Protein AF-A0AA90Q2J7-F1 (afdb_monomer)

Sequence (340 aa):
AFMAGYNMRLLLVFQSKSQVKDKRLYDETGAQTLLTNMALQVIYAPRDDDDAKEYSEMIGYMTEKGRSTSRQLSGKSGRSESISDQKRAVLMPQEVKAIGMRKEIVSMENMAPALVDKIFWYEEEIFKARADLPTPPVPVQFELYNTIECVQQPPAIFFAGAVKPQVFSPGATFEVGFSPQRNALEVVMSLILEAQEKIYVAAYSFTSKEIAMALVDAKRRGVDVRVVVDHHQNSDEQGGYKAVDYLSSQDIPVFRSENYAAMHHKFMVADGTHVQLGSFNYTSSANLRNAETAIAFRNSPELAEVYITEWTRLATEPKVGVDAIMAVDRGLAVLKSLGL

Solvent-accessible surface area (backbone atoms only — not comparable to full-atom values): 19695 Å² total; per-residue (Å²): 117,68,54,72,76,69,72,58,83,87,87,86,87,78,94,50,73,67,66,43,33,32,77,91,67,40,19,63,67,47,30,50,56,52,60,72,70,47,62,64,45,82,43,64,49,42,90,50,72,64,60,17,44,52,51,20,60,72,66,28,70,41,82,39,78,42,74,48,75,53,75,62,92,66,98,56,97,54,77,52,78,45,79,42,84,38,86,37,54,74,43,44,38,72,51,43,45,60,55,44,89,61,32,33,38,41,38,38,76,99,50,79,58,41,84,44,76,57,87,51,57,89,79,36,69,80,43,49,74,54,70,77,53,78,76,75,89,69,83,71,85,81,72,79,63,90,72,80,72,88,70,79,82,72,85,85,82,82,54,96,84,64,78,77,87,79,81,76,50,90,83,43,48,75,49,77,14,30,22,51,92,42,51,21,58,55,48,56,47,51,52,47,72,68,42,68,55,28,35,45,36,37,30,25,39,46,45,20,61,69,62,43,51,46,50,53,51,29,37,74,74,64,20,52,47,39,38,31,30,16,34,69,64,68,35,81,89,66,57,84,77,49,27,60,64,56,40,44,76,68,73,33,54,71,34,68,37,72,79,52,101,64,49,74,49,27,35,38,34,26,62,59,23,23,35,37,37,51,69,39,40,50,31,61,54,30,40,70,69,33,82,26,36,24,36,27,38,35,54,25,44,72,60,16,49,55,51,51,52,50,51,50,46,59,57,64,59,74,84,66,55,74,68,60,60,54,50,53,53,50,50,54,52,50,37,53,75,69,74,102

Mean predicted aligned error: 17.88 Å

Foldseek 3Di:
DPCVVVVHDDDDDDQDLVVCCPPVHLNPVRSVVVVVPDQKDKAAQHPDLVVLVVVLPLLHWDWDWDWDWDADPDDDGDTDIDTDIDIDRPAHSVNSNVLDDQWIWMDGPPDRIDIDGDDDLVVDPVSVVVPPPPDPPDDDPPPPDPPPDDDDDDPDDDDPPDDDDDDFDPPKDKDKAKDAPGCQVVLVLVLLQPFQAEKEWEAAAAAAPVSLVSNLVSVVNVHQYEYEYADVNQDCVVPDGGSQVVNVVSVHHYAYFDQDPTSQWGKMAGPLQKIKGWNQGNHPCSHHPDTIMIMMIGRGNVVSVVVVVVSCCRRDPPRDPPVVVVVVVVVVVVVVVVVD

Nearest PDB structures (foldseek):
  1byr-assembly1_A  TM=9.492E-01  e=5.404E-17  Salmonella enterica subsp. enterica serovar Typhimurium
  4ggj-assembly1_A  TM=8.365E-01  e=1.064E-11  Mus musculus
  4gel-assembly1_B  TM=8.788E-01  e=2.208E-10  Drosophila melanogaster
  5qhm-assembly1_A  TM=7.623E-01  e=4.994E-11  Homo sapiens
  8v06-assembly2_C  TM=8.425E-01  e=1.770E-09  Mus musculus

Secondary structure (DSSP, 8-state):
-HHHHTT-------S-HHHHT-TTTTHHHHHHHHHHT-SEEEE---SSHHHHHHHHHHH-EEEEEEEEEEE--SSS--EEEEEEEEEEESS-HHHHHTS-SSEEEEEETTS--EEEE---TTT-HHHHHHHTPPPP-PPPGGG-------PPPPP----TTPPPPPPPPTT-EEEEEEETTBBHHHHHHHHHHH-SSEEEEEESSB--HHHHHHHHHHHHTT-EEEEEEETGGGSGGG-S--HHHHHHHTT--EEEE-SSS----EEEEETTTEEEEES--BSHHHHHTS-EEEEEEES-HHHHHHHHHHHHHHHH-----HHHHHHHHHHHHHHHHTT-

Structure (mmCIF, N/CA/C/O backbone):
data_AF-A0AA90Q2J7-F1
#
_entry.id   AF-A0AA90Q2J7-F1
#
loop_
_atom_site.group_PDB
_atom_site.id
_atom_site.type_symbol
_atom_site.label_atom_id
_atom_site.label_alt_id
_atom_site.label_comp_id
_atom_site.label_asym_id
_atom_site.label_entity_id
_atom_site.label_seq_id
_atom_site.pdbx_PDB_ins_code
_atom_site.Cartn_x
_atom_site.Cartn_y
_atom_site.Cartn_z
_atom_site.occupancy
_atom_site.B_iso_or_equiv
_atom_site.auth_seq_id
_atom_site.auth_comp_id
_atom_site.auth_asym_id
_atom_site.auth_atom_id
_atom_site.pdbx_PDB_model_num
ATOM 1 N N . ALA A 1 1 ? 13.716 10.808 -11.891 1.00 47.97 1 ALA A N 1
ATOM 2 C CA . ALA A 1 1 ? 14.277 11.198 -10.577 1.00 47.97 1 ALA A CA 1
ATOM 3 C C . ALA A 1 1 ? 14.716 9.991 -9.737 1.00 47.97 1 ALA A C 1
ATOM 5 O O . ALA A 1 1 ? 15.867 9.965 -9.331 1.00 47.97 1 ALA A O 1
ATOM 6 N N . PHE A 1 2 ? 13.866 8.972 -9.525 1.00 50.16 2 PHE A N 1
ATOM 7 C CA . PHE A 1 2 ? 14.185 7.817 -8.662 1.00 50.16 2 PHE A CA 1
ATOM 8 C C . PHE A 1 2 ? 15.445 7.028 -9.081 1.00 50.16 2 PHE A C 1
ATOM 10 O O . PHE A 1 2 ? 16.366 6.887 -8.289 1.00 50.16 2 PHE A O 1
ATOM 17 N N . MET A 1 3 ? 15.543 6.565 -10.331 1.00 60.38 3 MET A N 1
ATOM 18 C CA . MET A 1 3 ? 16.607 5.627 -10.750 1.00 60.38 3 MET A CA 1
ATOM 19 C C . MET A 1 3 ? 18.034 6.180 -10.594 1.00 60.38 3 MET A C 1
ATOM 21 O O . MET A 1 3 ? 18.918 5.474 -10.110 1.00 60.38 3 MET A O 1
ATOM 25 N N . ALA A 1 4 ? 18.247 7.452 -10.947 1.00 57.28 4 ALA A N 1
ATOM 26 C CA . ALA A 1 4 ? 19.541 8.117 -10.798 1.00 57.28 4 ALA A CA 1
ATOM 27 C C . ALA A 1 4 ? 19.927 8.317 -9.320 1.00 57.28 4 ALA A C 1
ATOM 29 O O . ALA A 1 4 ? 21.095 8.179 -8.972 1.00 57.28 4 ALA A O 1
ATOM 30 N N . GLY A 1 5 ? 18.948 8.569 -8.439 1.00 61.25 5 GLY A N 1
ATOM 31 C CA . GLY A 1 5 ? 19.175 8.728 -6.998 1.00 61.25 5 GLY A CA 1
ATOM 32 C C . GLY A 1 5 ? 19.620 7.442 -6.291 1.00 61.25 5 GLY A C 1
ATOM 33 O O . GLY A 1 5 ? 20.371 7.513 -5.325 1.00 61.25 5 GLY A O 1
ATOM 34 N N . TYR A 1 6 ? 19.219 6.272 -6.802 1.00 73.00 6 TYR A N 1
ATOM 35 C CA . TYR A 1 6 ? 19.611 4.957 -6.269 1.00 73.00 6 TYR A CA 1
ATOM 36 C C . TYR A 1 6 ? 20.802 4.320 -7.003 1.00 73.00 6 TYR A C 1
ATOM 38 O O . TYR A 1 6 ? 21.100 3.149 -6.775 1.00 73.00 6 TYR A O 1
ATOM 46 N N . ASN A 1 7 ? 21.478 5.060 -7.892 1.00 74.38 7 ASN A N 1
ATOM 47 C CA . ASN A 1 7 ? 22.586 4.552 -8.713 1.00 74.38 7 ASN A CA 1
ATOM 48 C C . ASN A 1 7 ? 22.222 3.268 -9.496 1.00 74.38 7 ASN A C 1
ATOM 50 O O . ASN A 1 7 ? 23.057 2.387 -9.716 1.00 74.38 7 ASN A O 1
ATOM 54 N N . MET A 1 8 ? 20.957 3.142 -9.908 1.00 77.69 8 MET A N 1
ATOM 55 C CA . MET A 1 8 ? 20.510 2.010 -10.714 1.00 77.69 8 MET A CA 1
ATOM 56 C C . MET A 1 8 ? 20.984 2.182 -12.157 1.00 77.69 8 MET A C 1
ATOM 58 O O . MET A 1 8 ? 20.753 3.222 -12.773 1.00 77.69 8 MET A O 1
ATOM 62 N N . ARG A 1 9 ? 21.609 1.141 -12.717 1.00 78.19 9 ARG A N 1
ATOM 63 C CA . ARG A 1 9 ? 22.014 1.086 -14.128 1.00 78.19 9 ARG A CA 1
ATOM 64 C C . ARG A 1 9 ? 21.097 0.130 -14.872 1.00 78.19 9 ARG A C 1
ATOM 66 O O . ARG A 1 9 ? 21.094 -1.065 -14.590 1.00 78.19 9 ARG A O 1
ATOM 73 N N . LEU A 1 10 ? 20.307 0.664 -15.795 1.00 81.81 10 LEU A N 1
ATOM 74 C CA . LEU A 1 10 ? 19.379 -0.129 -16.590 1.00 81.81 10 LEU A CA 1
ATOM 75 C C . LEU A 1 10 ? 20.047 -0.585 -17.884 1.00 81.81 10 LEU A C 1
ATOM 77 O O . LEU A 1 10 ? 20.610 0.225 -18.616 1.00 81.81 10 LEU A O 1
ATOM 81 N N . LEU A 1 11 ? 19.928 -1.878 -18.172 1.00 86.81 11 LEU A N 1
ATOM 82 C CA . LEU A 1 11 ? 20.225 -2.457 -19.474 1.00 86.81 11 LEU A CA 1
ATOM 83 C C . LEU A 1 11 ? 18.900 -2.934 -20.070 1.00 86.81 11 LEU A C 1
ATOM 85 O O . LEU A 1 11 ? 18.317 -3.901 -19.585 1.00 86.81 11 LEU A O 1
ATOM 89 N N . LEU A 1 12 ? 18.404 -2.227 -21.084 1.00 86.31 12 LEU A N 1
ATOM 90 C CA . LEU A 1 12 ? 17.162 -2.582 -21.771 1.00 86.31 12 LEU A CA 1
ATOM 91 C C . LEU A 1 12 ? 17.491 -3.286 -23.084 1.00 86.31 12 LEU A C 1
ATOM 93 O O . LEU A 1 12 ? 18.345 -2.827 -23.838 1.00 86.31 12 LEU A O 1
ATOM 97 N N . VAL A 1 13 ? 16.790 -4.386 -23.357 1.00 87.69 13 VAL A N 1
ATOM 98 C CA . VAL A 1 13 ? 16.949 -5.177 -24.580 1.00 87.69 13 VAL A CA 1
ATOM 99 C C . VAL A 1 13 ? 15.593 -5.276 -25.263 1.00 87.69 13 VAL A C 1
ATOM 101 O O . VAL A 1 13 ? 14.632 -5.773 -24.679 1.00 87.69 13 VAL A O 1
ATOM 104 N N . PHE A 1 14 ? 15.514 -4.803 -26.501 1.00 86.00 14 PHE A N 1
ATOM 105 C CA . PHE A 1 14 ? 14.318 -4.862 -27.340 1.00 86.00 14 PHE A CA 1
ATOM 106 C C . PHE A 1 14 ? 14.709 -5.244 -28.770 1.00 86.00 14 PHE A C 1
ATOM 108 O O . PHE A 1 14 ? 15.861 -5.078 -29.168 1.00 86.00 14 PHE A O 1
ATOM 115 N N . GLN A 1 15 ? 13.768 -5.800 -29.539 1.00 81.00 15 GLN A N 1
ATOM 116 C CA . GLN A 1 15 ? 14.073 -6.319 -30.879 1.00 81.00 15 GLN A CA 1
ATOM 117 C C . GLN A 1 15 ? 14.085 -5.225 -31.950 1.00 81.00 15 GLN A C 1
ATOM 119 O O . GLN A 1 15 ? 14.833 -5.335 -32.916 1.00 81.00 15 GLN A O 1
ATOM 124 N N . SER A 1 16 ? 13.256 -4.192 -31.792 1.00 80.00 16 SER A N 1
ATOM 125 C CA . SER A 1 16 ? 13.220 -3.024 -32.676 1.00 80.00 16 SER A CA 1
ATOM 126 C C . SER A 1 16 ? 12.725 -1.790 -31.928 1.00 80.00 16 SER A C 1
ATOM 128 O O . SER A 1 16 ? 11.983 -1.900 -30.946 1.00 80.00 16 SER A O 1
ATOM 130 N N . LYS A 1 17 ? 13.097 -0.596 -32.403 1.00 78.56 17 LYS A N 1
ATOM 131 C CA . LYS A 1 17 ? 12.612 0.667 -31.819 1.00 78.56 17 LYS A CA 1
ATOM 132 C C . LYS A 1 17 ? 11.092 0.804 -31.935 1.00 78.56 17 LYS A C 1
ATOM 134 O O . LYS A 1 17 ? 10.460 1.385 -31.055 1.00 78.56 17 LYS A O 1
ATOM 139 N N . SER A 1 18 ? 10.495 0.223 -32.974 1.00 80.12 18 SER A N 1
ATOM 140 C CA . SER A 1 18 ? 9.045 0.222 -33.195 1.00 80.12 18 SER A CA 1
ATOM 141 C C . SER A 1 18 ? 8.267 -0.479 -32.080 1.00 80.12 18 SER A C 1
ATOM 143 O O . SER A 1 18 ? 7.155 -0.059 -31.780 1.00 80.12 18 SER A O 1
ATOM 145 N N . GLN A 1 19 ? 8.846 -1.492 -31.420 1.00 81.56 19 GLN A N 1
ATOM 146 C CA . GLN A 1 19 ? 8.218 -2.107 -30.244 1.00 81.56 19 GLN A CA 1
ATOM 147 C C . GLN A 1 19 ? 8.098 -1.105 -29.096 1.00 81.56 19 GLN A C 1
ATOM 149 O O . GLN A 1 19 ? 7.058 -1.022 -28.460 1.00 81.56 19 GLN A O 1
ATOM 154 N N . VAL A 1 20 ? 9.138 -0.306 -28.855 1.00 83.38 20 VAL A N 1
ATOM 155 C CA . VAL A 1 20 ? 9.140 0.680 -27.765 1.00 83.38 20 VAL A CA 1
ATOM 156 C C . VAL A 1 20 ? 8.144 1.812 -28.046 1.00 83.38 20 VAL A C 1
ATOM 158 O O . VAL A 1 20 ? 7.472 2.268 -27.125 1.00 83.38 20 VAL A O 1
ATOM 161 N N . LYS A 1 21 ? 8.003 2.211 -29.318 1.00 83.25 21 LYS A N 1
ATOM 162 C CA . LYS A 1 21 ? 7.082 3.265 -29.786 1.00 83.25 21 LYS A CA 1
ATOM 163 C C . LYS A 1 21 ? 5.601 2.858 -29.799 1.00 83.25 21 LYS A C 1
ATOM 165 O O . LYS A 1 21 ? 4.750 3.696 -30.095 1.00 83.25 21 LYS A O 1
ATOM 170 N N . ASP A 1 22 ? 5.264 1.599 -29.507 1.00 84.44 22 ASP A N 1
ATOM 171 C CA . ASP A 1 22 ? 3.868 1.162 -29.433 1.00 84.44 22 ASP A CA 1
ATOM 172 C C . ASP A 1 22 ? 3.107 1.994 -28.382 1.00 84.44 22 ASP A C 1
ATOM 174 O O . ASP A 1 22 ? 3.573 2.183 -27.255 1.00 84.44 22 ASP A O 1
ATOM 178 N N . LYS A 1 23 ? 1.910 2.478 -28.738 1.00 77.50 23 LYS A N 1
ATOM 179 C CA . LYS A 1 23 ? 1.036 3.268 -27.852 1.00 77.50 23 LYS A CA 1
ATOM 180 C C . LYS A 1 23 ? 0.642 2.532 -26.569 1.00 77.50 23 LYS A C 1
ATOM 182 O O . LYS A 1 23 ? 0.237 3.171 -25.607 1.00 77.50 23 LYS A O 1
ATOM 187 N N . ARG A 1 24 ? 0.710 1.198 -26.556 1.00 80.44 24 ARG A N 1
ATOM 188 C CA . ARG A 1 24 ? 0.468 0.366 -25.366 1.00 80.44 24 ARG A CA 1
ATOM 189 C C . ARG A 1 24 ? 1.661 0.327 -24.412 1.00 80.44 24 ARG A C 1
ATOM 191 O O . ARG A 1 24 ? 1.493 -0.117 -23.280 1.00 80.44 24 ARG A O 1
ATOM 198 N N . LEU A 1 25 ? 2.843 0.715 -24.886 1.00 82.06 25 LEU A N 1
ATOM 199 C CA . LEU A 1 25 ? 4.082 0.741 -24.120 1.00 82.06 25 LEU A CA 1
ATOM 200 C C . LEU A 1 25 ? 4.439 2.184 -23.768 1.00 82.06 25 LEU A C 1
ATOM 202 O O . LEU A 1 25 ? 3.860 2.732 -22.835 1.00 82.06 25 LEU A O 1
ATOM 206 N N . TYR A 1 26 ? 5.384 2.786 -24.491 1.00 82.44 26 TYR A N 1
ATOM 207 C CA . TYR A 1 26 ? 5.890 4.119 -24.173 1.00 82.44 26 TYR A CA 1
ATOM 208 C C . TYR A 1 26 ? 5.358 5.210 -25.088 1.00 82.44 26 TYR A C 1
ATOM 210 O O . TYR A 1 26 ? 5.707 6.355 -24.846 1.00 82.44 26 TYR A O 1
ATOM 218 N N . ASP A 1 27 ? 4.563 4.871 -26.110 1.00 86.75 27 ASP A N 1
ATOM 219 C CA . ASP A 1 27 ? 4.196 5.777 -27.202 1.00 86.75 27 ASP A CA 1
ATOM 220 C C . ASP A 1 27 ? 5.416 6.418 -27.904 1.00 86.75 27 ASP A C 1
ATOM 222 O O . ASP A 1 27 ? 6.573 6.133 -27.590 1.00 86.75 27 ASP A O 1
ATOM 226 N N . GLU A 1 28 ? 5.195 7.237 -28.933 1.00 84.12 28 GLU A N 1
ATOM 227 C CA . GLU A 1 28 ? 6.305 7.854 -29.672 1.00 84.12 28 GLU A CA 1
ATOM 228 C C . GLU A 1 28 ? 7.114 8.836 -28.813 1.00 84.12 28 GLU A C 1
ATOM 230 O O . GLU A 1 28 ? 8.342 8.883 -28.912 1.00 84.12 28 GLU A O 1
ATOM 235 N N . THR A 1 29 ? 6.442 9.605 -27.953 1.00 84.38 29 THR A N 1
ATOM 236 C CA . THR A 1 29 ? 7.065 10.669 -27.156 1.00 84.38 29 THR A CA 1
ATOM 237 C C . THR A 1 29 ? 7.832 10.076 -25.978 1.00 84.38 29 THR A C 1
ATOM 239 O O . THR A 1 29 ? 8.977 10.465 -25.714 1.00 84.38 29 THR A O 1
ATOM 242 N N . GLY A 1 30 ? 7.244 9.099 -25.284 1.00 84.12 30 GLY A N 1
ATOM 243 C CA . GLY A 1 30 ? 7.912 8.402 -24.191 1.00 84.12 30 GLY A CA 1
ATOM 244 C C . GLY A 1 30 ? 9.068 7.536 -24.685 1.00 84.12 30 GLY A C 1
ATOM 245 O O . GLY A 1 30 ? 10.133 7.554 -24.065 1.00 84.12 30 GLY A O 1
ATOM 246 N N . ALA A 1 31 ? 8.928 6.860 -25.831 1.00 84.62 31 ALA A N 1
ATOM 247 C CA . ALA A 1 31 ? 10.026 6.097 -26.425 1.00 84.62 31 ALA A CA 1
ATOM 248 C C . ALA A 1 31 ? 11.204 7.000 -26.813 1.00 84.62 31 ALA A C 1
ATOM 250 O O . ALA A 1 31 ? 12.352 6.663 -26.523 1.00 84.62 31 ALA A O 1
ATOM 251 N N . GLN A 1 32 ? 10.938 8.164 -27.414 1.00 83.12 32 GLN A N 1
ATOM 252 C CA . GLN A 1 32 ? 11.987 9.128 -27.747 1.00 83.12 32 GLN A CA 1
ATOM 253 C C . GLN A 1 32 ? 12.707 9.621 -26.486 1.00 83.12 32 GLN A C 1
ATOM 255 O O . GLN A 1 32 ? 13.934 9.615 -26.429 1.00 83.12 32 GLN A O 1
ATOM 260 N N . THR A 1 33 ? 11.947 9.975 -25.446 1.00 82.50 33 THR A N 1
ATOM 261 C CA . THR A 1 33 ? 12.499 10.420 -24.159 1.00 82.50 33 THR A CA 1
ATOM 262 C C . THR A 1 33 ? 13.361 9.332 -23.522 1.00 82.50 33 THR A C 1
ATOM 264 O O . THR A 1 33 ? 14.442 9.616 -23.010 1.00 82.50 33 THR A O 1
ATOM 267 N N . LEU A 1 34 ? 12.916 8.076 -23.571 1.00 83.69 34 LEU A N 1
ATOM 268 C CA . LEU A 1 34 ? 13.657 6.943 -23.033 1.00 83.69 34 LEU A CA 1
ATOM 269 C C . LEU A 1 34 ? 14.986 6.748 -23.770 1.00 83.69 34 LEU A C 1
ATOM 271 O O . LEU A 1 34 ? 16.029 6.692 -23.126 1.00 83.69 34 LEU A O 1
ATOM 275 N N . LEU A 1 35 ? 14.953 6.689 -25.105 1.00 81.62 35 LEU A N 1
ATOM 276 C CA . LEU A 1 35 ? 16.126 6.415 -25.938 1.00 81.62 35 LEU A CA 1
ATOM 277 C C . LEU A 1 35 ? 17.168 7.540 -25.884 1.00 81.62 35 LEU A C 1
ATOM 279 O O . LEU A 1 35 ? 18.363 7.253 -25.877 1.00 81.62 35 LEU A O 1
ATOM 283 N N . THR A 1 36 ? 16.737 8.804 -25.814 1.00 79.88 36 THR A N 1
ATOM 284 C CA . THR A 1 36 ? 17.644 9.961 -25.707 1.00 79.88 36 THR A CA 1
ATOM 285 C C . THR A 1 36 ? 18.350 10.037 -24.350 1.00 79.88 36 THR A C 1
ATOM 287 O O . THR A 1 36 ? 19.440 10.586 -24.277 1.00 79.88 36 THR A O 1
ATOM 290 N N . ASN A 1 37 ? 17.777 9.460 -23.288 1.00 79.31 37 ASN A N 1
ATOM 291 C CA . ASN A 1 37 ? 18.408 9.414 -21.963 1.00 79.31 37 ASN A CA 1
ATOM 292 C C . ASN A 1 37 ? 19.350 8.207 -21.770 1.00 79.31 37 ASN A C 1
ATOM 294 O O . ASN A 1 37 ? 19.907 8.032 -20.684 1.00 79.31 37 ASN A O 1
ATOM 298 N N . MET A 1 38 ? 19.508 7.336 -22.774 1.00 83.00 38 MET A N 1
ATOM 299 C CA . MET A 1 38 ? 20.428 6.201 -22.683 1.00 83.00 38 MET A CA 1
ATOM 300 C C . MET A 1 38 ? 21.844 6.637 -23.056 1.00 83.00 38 MET A C 1
ATOM 302 O O . MET A 1 38 ? 22.131 6.893 -24.222 1.00 83.00 38 MET A O 1
ATOM 306 N N . ALA A 1 39 ? 22.745 6.623 -22.072 1.00 84.56 39 ALA A N 1
ATOM 307 C CA . ALA A 1 39 ? 24.144 7.007 -22.265 1.00 84.56 39 ALA A CA 1
ATOM 308 C C . ALA A 1 39 ? 24.928 6.082 -23.222 1.00 84.56 39 ALA A C 1
ATOM 310 O O . ALA A 1 39 ? 25.971 6.476 -23.743 1.00 84.56 39 ALA A O 1
ATOM 311 N N . LEU A 1 40 ? 24.451 4.847 -23.426 1.00 88.44 40 LEU A N 1
ATOM 312 C CA . LEU A 1 40 ? 25.065 3.826 -24.273 1.00 88.44 40 LEU A CA 1
ATOM 313 C C . LEU A 1 40 ? 23.987 3.093 -25.079 1.00 88.44 40 LEU A C 1
ATOM 315 O O . LEU A 1 40 ? 23.005 2.611 -24.514 1.00 88.44 40 LEU A O 1
ATOM 319 N N . GLN A 1 41 ? 24.216 2.946 -26.381 1.00 90.06 41 GLN A N 1
ATOM 320 C CA . GLN A 1 41 ? 23.401 2.146 -27.289 1.00 90.06 41 GLN A CA 1
ATOM 321 C C . GLN A 1 41 ? 24.274 1.092 -27.973 1.00 90.06 41 GLN A C 1
ATOM 323 O O . GLN A 1 41 ? 25.290 1.417 -28.589 1.00 90.06 41 GLN A O 1
ATOM 328 N N . VAL A 1 42 ? 23.856 -0.171 -27.871 1.00 91.88 42 VAL A N 1
ATOM 329 C CA . VAL A 1 42 ? 24.479 -1.309 -28.558 1.00 91.88 42 VAL A CA 1
ATOM 330 C C . VAL A 1 42 ? 23.529 -1.771 -29.655 1.00 91.88 42 VAL A C 1
ATOM 332 O O . VAL A 1 42 ? 22.398 -2.169 -29.383 1.00 91.88 42 VAL A O 1
ATOM 335 N N . ILE A 1 43 ? 23.980 -1.682 -30.900 1.00 91.25 43 ILE A N 1
ATOM 336 C CA . ILE A 1 43 ? 23.162 -1.876 -32.094 1.00 91.25 43 ILE A CA 1
ATOM 337 C C . ILE A 1 43 ? 23.663 -3.097 -32.862 1.00 91.25 43 ILE A C 1
ATOM 339 O O . ILE A 1 43 ? 24.840 -3.210 -33.213 1.00 91.25 43 ILE A O 1
ATOM 343 N N . TYR A 1 44 ? 22.745 -4.019 -33.142 1.00 92.25 44 TYR A N 1
ATOM 344 C CA . TYR A 1 44 ? 22.989 -5.197 -33.973 1.00 92.25 44 TYR A CA 1
ATOM 345 C C . TYR A 1 44 ? 22.471 -4.980 -35.389 1.00 92.25 44 TYR A C 1
ATOM 347 O O . TYR A 1 44 ? 21.736 -4.031 -35.646 1.00 92.25 44 TYR A O 1
ATOM 355 N N . ALA A 1 45 ? 22.849 -5.880 -36.301 1.00 91.56 45 ALA A N 1
ATOM 356 C CA . ALA A 1 45 ? 22.391 -5.854 -37.684 1.00 91.56 45 ALA A CA 1
ATOM 357 C C . ALA A 1 45 ? 20.848 -5.760 -37.742 1.00 91.56 45 ALA A C 1
ATOM 359 O O . ALA A 1 45 ? 20.171 -6.711 -37.326 1.00 91.56 45 ALA A O 1
ATOM 360 N N . PRO A 1 46 ? 20.280 -4.640 -38.228 1.00 89.19 46 PRO A N 1
ATOM 361 C CA . PRO A 1 46 ? 18.839 -4.474 -38.296 1.00 89.19 46 PRO A CA 1
ATOM 362 C C . PRO A 1 46 ? 18.255 -5.345 -39.405 1.00 89.19 46 PRO A C 1
ATOM 364 O O . PRO A 1 46 ? 18.869 -5.576 -40.450 1.00 89.19 46 PRO A O 1
ATOM 367 N N . ARG A 1 47 ? 17.026 -5.815 -39.186 1.00 85.12 47 ARG A N 1
ATOM 368 C CA . ARG A 1 47 ? 16.238 -6.473 -40.239 1.00 85.12 47 ARG A CA 1
ATOM 369 C C . ARG A 1 47 ? 15.444 -5.463 -41.062 1.00 85.12 47 ARG A C 1
ATOM 371 O O . ARG A 1 47 ? 15.282 -5.665 -42.266 1.00 85.12 47 ARG A O 1
ATOM 378 N N . ASP A 1 48 ? 14.995 -4.397 -40.411 1.00 86.38 48 ASP A N 1
ATOM 379 C CA . ASP A 1 48 ? 14.185 -3.335 -40.992 1.00 86.38 48 ASP A CA 1
ATOM 380 C C . ASP A 1 48 ? 15.037 -2.303 -41.753 1.00 86.38 48 ASP A C 1
ATOM 382 O O . ASP A 1 48 ? 16.195 -2.055 -41.404 1.00 86.38 48 ASP A O 1
ATOM 386 N N . ASP A 1 49 ? 14.485 -1.744 -42.831 1.00 87.69 49 ASP A N 1
ATOM 387 C CA . ASP A 1 49 ? 15.189 -0.775 -43.679 1.00 87.69 49 ASP A CA 1
ATOM 388 C C . ASP A 1 49 ? 15.245 0.623 -43.063 1.00 87.69 49 ASP A C 1
ATOM 390 O O . ASP A 1 49 ? 16.204 1.356 -43.318 1.00 87.69 49 ASP A O 1
ATOM 394 N N . ASP A 1 50 ? 14.254 1.006 -42.260 1.00 88.06 50 ASP A N 1
ATOM 395 C CA . ASP A 1 50 ? 14.218 2.328 -41.646 1.00 88.06 50 ASP A CA 1
ATOM 396 C C . ASP A 1 50 ? 15.182 2.396 -40.459 1.00 88.06 50 ASP A C 1
ATOM 398 O O . ASP A 1 50 ? 15.960 3.348 -40.375 1.00 88.06 50 ASP A O 1
ATOM 402 N N . ASP A 1 51 ? 15.262 1.334 -39.647 1.00 88.38 51 ASP A N 1
ATOM 403 C CA . ASP A 1 51 ? 16.303 1.194 -38.614 1.00 88.38 51 ASP A CA 1
ATOM 404 C C . ASP A 1 51 ? 17.715 1.277 -39.239 1.00 88.38 51 ASP A C 1
ATOM 406 O O . ASP A 1 51 ? 18.607 1.950 -38.720 1.00 88.38 51 ASP A O 1
ATOM 410 N N . ALA A 1 52 ? 17.931 0.641 -40.399 1.00 90.62 52 ALA A N 1
ATOM 411 C CA . ALA A 1 52 ? 19.221 0.664 -41.092 1.00 90.62 52 ALA A CA 1
ATOM 412 C C . ALA A 1 52 ? 19.621 2.063 -41.592 1.00 90.62 52 ALA A C 1
ATOM 414 O O . ALA A 1 52 ? 20.801 2.424 -41.525 1.00 90.62 52 ALA A O 1
ATOM 415 N N . LYS A 1 53 ? 18.660 2.849 -42.095 1.00 92.06 53 LYS A N 1
ATOM 416 C CA . LYS A 1 53 ? 18.894 4.245 -42.499 1.00 92.06 53 LYS A CA 1
ATOM 417 C C . LYS A 1 53 ? 19.214 5.112 -41.290 1.00 92.06 53 LYS A C 1
ATOM 419 O O . LYS A 1 53 ? 20.208 5.828 -41.320 1.00 92.06 53 LYS A O 1
ATOM 424 N N . GLU A 1 54 ? 18.429 4.992 -40.223 1.00 88.88 54 GLU A N 1
ATOM 425 C CA . GLU A 1 54 ? 18.624 5.772 -39.000 1.00 88.88 54 GLU A CA 1
ATOM 426 C C . GLU A 1 54 ? 20.004 5.499 -38.381 1.00 88.88 54 GLU A C 1
ATOM 428 O O . GLU A 1 54 ? 20.727 6.427 -38.023 1.00 88.88 54 GLU A O 1
ATOM 433 N N . TYR A 1 55 ? 20.427 4.232 -38.312 1.00 90.44 55 TYR A N 1
ATOM 434 C CA . TYR A 1 55 ? 21.760 3.883 -37.814 1.00 90.44 55 TYR A CA 1
ATOM 435 C C . TYR A 1 55 ? 22.882 4.368 -38.739 1.00 90.44 55 TYR A C 1
ATOM 437 O O . TYR A 1 55 ? 23.908 4.833 -38.250 1.00 90.44 55 TYR A O 1
ATOM 445 N N . SER A 1 56 ? 22.697 4.306 -40.061 1.00 92.94 56 SER A N 1
ATOM 446 C CA . SER A 1 56 ? 23.650 4.858 -41.037 1.00 92.94 56 SER A CA 1
ATOM 447 C C . SER A 1 56 ? 23.831 6.371 -40.857 1.00 92.94 56 SER A C 1
ATOM 449 O O . SER A 1 56 ? 24.958 6.865 -40.812 1.00 92.94 56 SER A O 1
ATOM 451 N N . GLU A 1 57 ? 22.730 7.102 -40.667 1.00 91.00 57 GLU A N 1
ATOM 452 C CA . GLU A 1 57 ? 22.735 8.540 -40.391 1.00 91.00 57 GLU A CA 1
ATOM 453 C C . GLU A 1 57 ? 23.387 8.876 -39.048 1.00 91.00 57 GLU A C 1
ATOM 455 O O . GLU A 1 57 ? 24.157 9.834 -38.972 1.00 91.00 57 GLU A O 1
ATOM 460 N N . MET A 1 58 ? 23.129 8.067 -38.016 1.00 87.75 58 MET A N 1
ATOM 461 C CA . MET A 1 58 ? 23.718 8.212 -36.682 1.00 87.75 58 MET A CA 1
ATOM 462 C C . MET A 1 58 ? 25.244 8.032 -36.695 1.00 87.75 58 MET A C 1
ATOM 464 O O . MET A 1 58 ? 25.946 8.765 -36.003 1.00 87.75 58 MET A O 1
ATOM 468 N N . ILE A 1 59 ? 25.773 7.081 -37.474 1.00 91.00 59 ILE A N 1
ATOM 469 C CA . ILE A 1 59 ? 27.228 6.895 -37.645 1.00 91.00 59 ILE A CA 1
ATOM 470 C C . ILE A 1 59 ? 27.836 8.102 -38.373 1.00 91.00 59 ILE A C 1
ATOM 472 O O . ILE A 1 59 ? 28.948 8.532 -38.064 1.00 91.00 59 ILE A O 1
ATOM 476 N N . GLY A 1 60 ? 27.091 8.662 -39.325 1.00 89.75 60 GLY A N 1
ATOM 477 C CA . GLY A 1 60 ? 27.444 9.884 -40.024 1.00 89.75 60 GLY A CA 1
ATOM 478 C C . GLY A 1 60 ? 28.104 9.651 -41.379 1.00 89.75 60 GLY A C 1
ATOM 479 O O . GLY A 1 60 ? 28.034 8.583 -41.992 1.00 89.75 60 GLY A O 1
ATOM 480 N N . TYR A 1 61 ? 28.722 10.714 -41.886 1.00 91.00 61 TYR A N 1
ATOM 481 C CA . TYR A 1 61 ? 29.169 10.802 -43.269 1.00 91.00 61 TYR A CA 1
ATOM 482 C C . TYR A 1 61 ? 30.645 11.167 -43.360 1.00 91.00 61 TYR A C 1
ATOM 484 O O . TYR A 1 61 ? 31.156 11.960 -42.574 1.00 91.00 61 TYR A O 1
ATOM 492 N N . MET A 1 62 ? 31.297 10.628 -44.380 1.00 87.56 62 MET A N 1
ATOM 493 C CA . MET A 1 62 ? 32.654 10.950 -44.790 1.00 87.56 62 MET A CA 1
ATOM 494 C C . MET A 1 62 ? 32.668 11.520 -46.210 1.00 87.56 62 MET A C 1
ATOM 496 O O . MET A 1 62 ? 31.709 11.386 -46.976 1.00 87.56 62 MET A O 1
ATOM 500 N N . THR A 1 63 ? 33.773 12.165 -46.562 1.00 87.12 63 THR A N 1
ATOM 501 C CA . THR A 1 63 ? 34.003 12.671 -47.915 1.00 87.12 63 THR A CA 1
ATOM 502 C C . THR A 1 63 ? 34.676 11.594 -48.759 1.00 87.12 63 THR A C 1
ATOM 504 O O . THR A 1 63 ? 35.754 11.116 -48.415 1.00 87.12 63 THR A O 1
ATOM 507 N N . GLU A 1 64 ? 34.066 11.238 -49.885 1.00 84.44 64 GLU A N 1
ATOM 508 C CA . GLU A 1 64 ? 34.621 10.330 -50.887 1.00 84.44 64 GLU A CA 1
ATOM 509 C C . GLU A 1 64 ? 34.928 11.097 -52.180 1.00 84.44 64 GLU A C 1
ATOM 511 O O . GLU A 1 64 ? 34.141 11.924 -52.636 1.00 84.44 64 GLU A O 1
ATOM 516 N N . LYS A 1 65 ? 36.079 10.823 -52.802 1.00 79.12 65 LYS A N 1
ATOM 517 C CA . LYS A 1 65 ? 36.449 11.438 -54.083 1.00 79.12 65 LYS A CA 1
ATOM 518 C C . LYS A 1 65 ? 35.777 10.700 -55.238 1.00 79.12 65 LYS A C 1
ATOM 520 O O . LYS A 1 65 ? 36.265 9.665 -55.688 1.00 79.12 65 LYS A O 1
ATOM 525 N N . GLY A 1 66 ? 34.684 11.254 -55.750 1.00 74.00 66 GLY A N 1
ATOM 526 C CA . GLY A 1 66 ? 34.008 10.761 -56.945 1.00 74.00 66 GLY A CA 1
ATOM 527 C C . GLY A 1 66 ? 34.812 11.087 -58.203 1.00 74.00 66 GLY A C 1
ATOM 528 O O . GLY A 1 66 ? 35.135 12.248 -58.451 1.00 74.00 66 GLY A O 1
ATOM 529 N N . ARG A 1 67 ? 35.135 10.072 -59.014 1.00 71.31 67 ARG A N 1
ATOM 530 C CA . ARG A 1 67 ? 35.772 10.252 -60.327 1.00 71.31 67 ARG A CA 1
ATOM 531 C C . ARG A 1 67 ? 34.730 10.082 -61.428 1.00 71.31 67 ARG A C 1
ATOM 533 O O . ARG A 1 67 ? 34.198 8.992 -61.612 1.00 71.31 67 ARG A O 1
ATOM 540 N N . SER A 1 68 ? 34.477 11.140 -62.189 1.00 64.56 68 SER A N 1
ATOM 541 C CA . SER A 1 68 ? 33.616 11.091 -63.372 1.00 64.56 68 SER A CA 1
ATOM 542 C C . SER A 1 68 ? 34.469 11.109 -64.635 1.00 64.56 68 SER A C 1
ATOM 544 O O . SER A 1 68 ? 35.313 11.991 -64.810 1.00 64.56 68 SER A O 1
ATOM 546 N N . THR A 1 69 ? 34.266 10.130 -65.521 1.00 65.88 69 THR A N 1
ATOM 547 C CA . THR A 1 69 ? 34.890 10.114 -66.850 1.00 65.88 69 THR A CA 1
ATOM 548 C C . THR A 1 69 ? 33.822 10.342 -67.907 1.00 65.88 69 THR A C 1
ATOM 550 O O . THR A 1 69 ? 32.963 9.482 -68.099 1.00 65.88 69 THR A O 1
ATOM 553 N N . SER A 1 70 ? 33.887 11.471 -68.612 1.00 59.22 70 SER A N 1
ATOM 554 C CA . SER A 1 70 ? 33.004 11.742 -69.751 1.00 59.22 70 SER A CA 1
ATOM 555 C C . SER A 1 70 ? 33.696 11.354 -71.062 1.00 59.22 70 SER A C 1
ATOM 557 O O . SER A 1 70 ? 34.917 11.494 -71.198 1.00 59.22 70 SER A O 1
ATOM 559 N N . ARG A 1 71 ? 32.930 10.821 -72.021 1.00 57.31 71 ARG A N 1
ATOM 560 C CA . ARG A 1 71 ? 33.416 10.453 -73.359 1.00 57.31 71 ARG A CA 1
ATOM 561 C C . ARG A 1 71 ? 32.663 11.301 -74.383 1.00 57.31 71 ARG A C 1
ATOM 563 O O . ARG A 1 71 ? 31.450 11.165 -74.513 1.00 57.31 71 ARG A O 1
ATOM 570 N N . GLN A 1 72 ? 33.367 12.194 -75.077 1.00 55.84 72 GLN A N 1
ATOM 571 C CA . GLN A 1 72 ? 32.773 13.014 -76.137 1.00 55.84 72 GLN A CA 1
ATOM 572 C C . GLN A 1 72 ? 32.417 12.141 -77.348 1.00 55.84 72 GLN A C 1
ATOM 574 O O . GLN A 1 72 ? 33.254 11.402 -77.861 1.00 55.84 72 GLN A O 1
ATOM 579 N N . LEU A 1 73 ? 31.165 12.237 -77.803 1.00 55.31 73 LEU A N 1
ATOM 580 C CA . LEU A 1 73 ? 30.587 11.409 -78.869 1.00 55.31 73 LEU A CA 1
ATOM 581 C C . LEU A 1 73 ? 30.835 11.938 -80.294 1.00 55.31 73 LEU A C 1
ATOM 583 O O . LEU A 1 73 ? 30.253 11.415 -81.238 1.00 55.31 73 LEU A O 1
ATOM 587 N N . SER A 1 74 ? 31.702 12.939 -80.496 1.00 53.19 74 SER A N 1
ATOM 588 C CA . SER A 1 74 ? 32.017 13.412 -81.851 1.00 53.19 74 SER A CA 1
ATOM 589 C C . SER A 1 74 ? 33.416 14.024 -81.992 1.00 53.19 74 SER A C 1
ATOM 591 O O . SER A 1 74 ? 33.824 14.896 -81.227 1.00 53.19 74 SER A O 1
ATOM 593 N N . GLY A 1 75 ? 34.138 13.564 -83.017 1.00 57.38 75 GLY A N 1
ATOM 594 C CA . GLY A 1 75 ? 35.206 14.290 -83.714 1.00 57.38 75 GLY A CA 1
ATOM 595 C C . GLY A 1 75 ? 36.629 14.243 -83.149 1.00 57.38 75 GLY A C 1
ATOM 596 O O . GLY A 1 75 ? 37.569 14.196 -83.938 1.00 57.38 75 GLY A O 1
ATOM 597 N N . LYS A 1 76 ? 36.838 14.230 -81.828 1.00 57.28 76 LYS A N 1
ATOM 598 C CA . LYS A 1 76 ? 38.182 14.137 -81.217 1.00 57.28 76 LYS A CA 1
ATOM 599 C C . LYS A 1 76 ? 38.124 13.340 -79.917 1.00 57.28 76 LYS A C 1
ATOM 601 O O . LYS A 1 76 ? 37.360 13.671 -79.017 1.00 57.28 76 LYS A O 1
ATOM 606 N N . SER A 1 77 ? 38.935 12.286 -79.806 1.00 55.31 77 SER A N 1
ATOM 607 C CA . SER A 1 77 ? 38.980 11.422 -78.622 1.00 55.31 77 SER A CA 1
ATOM 608 C C . SER A 1 77 ? 39.719 12.104 -77.462 1.00 55.31 77 SER A C 1
ATOM 610 O O . SER A 1 77 ? 40.909 11.877 -77.251 1.00 55.31 77 SER A O 1
ATOM 612 N N . GLY A 1 78 ? 39.019 12.946 -76.707 1.00 57.38 78 GLY A N 1
ATOM 613 C CA . GLY A 1 78 ? 39.463 13.434 -75.401 1.00 57.38 78 GLY A CA 1
ATOM 614 C C . GLY A 1 78 ? 38.694 12.731 -74.284 1.00 57.38 78 GLY A C 1
ATOM 615 O O . GLY A 1 78 ? 37.464 12.713 -74.301 1.00 57.38 78 GLY A O 1
ATOM 616 N N . ARG A 1 79 ? 39.401 12.138 -73.315 1.00 56.78 79 ARG A N 1
ATOM 617 C CA . ARG A 1 79 ? 38.808 11.651 -72.060 1.00 56.78 79 ARG A CA 1
ATOM 618 C C . ARG A 1 79 ? 39.032 12.728 -71.004 1.00 56.78 79 ARG A C 1
ATOM 620 O O . ARG A 1 79 ? 40.177 13.003 -70.662 1.00 56.78 79 ARG A O 1
ATOM 627 N N . SER A 1 80 ? 37.963 13.347 -70.512 1.00 54.12 80 SER A N 1
ATOM 628 C CA . SER A 1 80 ? 38.047 14.271 -69.377 1.00 54.12 80 SER A CA 1
ATOM 629 C C . SER A 1 80 ? 37.785 13.492 -68.087 1.00 54.12 80 SER A C 1
ATOM 631 O O . SER A 1 80 ? 36.712 12.896 -67.952 1.00 54.12 80 SER A O 1
ATOM 633 N N . GLU A 1 81 ? 38.732 13.498 -67.148 1.00 65.19 81 GLU A N 1
ATOM 634 C CA . GLU A 1 81 ? 38.512 13.009 -65.782 1.00 65.19 81 GLU A CA 1
ATOM 635 C C . GLU A 1 81 ? 38.274 14.204 -64.857 1.00 65.19 81 GLU A C 1
ATOM 637 O O . GLU A 1 81 ? 39.081 15.130 -64.811 1.00 65.19 81 GLU A O 1
ATOM 642 N N . SER A 1 82 ? 37.157 14.192 -64.135 1.00 63.53 82 SER A N 1
ATOM 643 C CA . SER A 1 82 ? 36.856 15.167 -63.087 1.00 63.53 82 SER A CA 1
ATOM 644 C C . SER A 1 82 ? 36.819 14.442 -61.745 1.00 63.53 82 SER A C 1
ATOM 646 O O . SER A 1 82 ? 36.200 13.382 -61.638 1.00 63.53 82 SER A O 1
ATOM 648 N N . ILE A 1 83 ? 37.518 14.986 -60.747 1.00 74.25 83 ILE A N 1
ATOM 649 C CA . ILE A 1 83 ? 37.514 14.494 -59.368 1.00 74.25 83 ILE A CA 1
ATOM 650 C C . ILE A 1 83 ? 36.728 15.507 -58.537 1.00 74.25 83 ILE A C 1
ATOM 652 O O . ILE A 1 83 ? 37.112 16.673 -58.478 1.00 74.25 83 ILE A O 1
ATOM 656 N N . SER A 1 84 ? 35.639 15.065 -57.917 1.00 76.94 84 SER A N 1
ATOM 657 C CA . SER A 1 84 ? 34.780 15.889 -57.064 1.00 76.94 84 SER A CA 1
ATOM 658 C C . SER A 1 84 ? 34.609 15.238 -55.700 1.00 76.94 84 SER A C 1
ATOM 660 O O . SER A 1 84 ? 34.387 14.030 -55.627 1.00 76.94 84 SER A O 1
ATOM 662 N N . ASP A 1 85 ? 34.640 16.032 -54.639 1.00 83.31 85 ASP A N 1
ATOM 663 C CA . ASP A 1 85 ? 34.327 15.559 -53.295 1.00 83.31 85 ASP A CA 1
ATOM 664 C C . ASP A 1 85 ? 32.812 15.324 -53.166 1.00 83.31 85 ASP A C 1
ATOM 666 O O . ASP A 1 85 ? 32.001 16.205 -53.452 1.00 83.31 85 ASP A O 1
ATOM 670 N N . GLN A 1 86 ? 32.426 14.114 -52.769 1.00 84.06 86 GLN A N 1
ATOM 671 C CA . GLN A 1 86 ? 31.043 13.686 -52.584 1.00 84.06 86 GLN A CA 1
ATOM 672 C C . GLN A 1 86 ? 30.830 13.203 -51.148 1.00 84.06 86 GLN A C 1
ATOM 674 O O . GLN A 1 86 ? 31.715 12.618 -50.530 1.00 84.06 86 GLN A O 1
ATOM 679 N N . LYS A 1 87 ? 29.637 13.451 -50.603 1.00 85.88 87 LYS A N 1
ATOM 680 C CA . LYS A 1 87 ? 29.241 12.989 -49.268 1.00 85.88 87 LYS A CA 1
ATOM 681 C C . LYS A 1 87 ? 28.804 11.521 -49.346 1.00 85.88 87 LYS A C 1
ATOM 683 O O . LYS A 1 87 ? 27.856 11.217 -50.066 1.00 85.88 87 LYS A O 1
ATOM 688 N N . ARG A 1 88 ? 29.442 10.635 -48.579 1.00 88.31 88 ARG A N 1
ATOM 689 C CA . ARG A 1 88 ? 29.101 9.205 -48.467 1.00 88.31 88 ARG A CA 1
ATOM 690 C C . ARG A 1 88 ? 28.912 8.814 -47.004 1.00 88.31 88 ARG A C 1
ATOM 692 O O . ARG A 1 88 ? 29.660 9.275 -46.151 1.00 88.31 88 ARG A O 1
ATOM 699 N N . ALA A 1 89 ? 27.918 7.982 -46.697 1.00 90.81 89 ALA A N 1
ATOM 700 C CA . ALA A 1 89 ? 27.767 7.451 -45.343 1.00 90.81 89 ALA A CA 1
ATOM 701 C C . ALA A 1 89 ? 28.982 6.581 -44.985 1.00 90.81 89 ALA A C 1
ATOM 703 O O . ALA A 1 89 ? 29.458 5.819 -45.827 1.00 90.81 89 ALA A O 1
ATOM 704 N N . VAL A 1 90 ? 29.480 6.692 -43.751 1.00 92.00 90 VAL A N 1
ATOM 705 C CA . VAL A 1 90 ? 30.614 5.875 -43.272 1.00 92.00 90 VAL A CA 1
ATOM 706 C C . VAL A 1 90 ? 30.290 4.384 -43.390 1.00 92.00 90 VAL A C 1
ATOM 708 O O . VAL A 1 90 ? 31.137 3.591 -43.790 1.00 92.00 90 VAL A O 1
ATOM 711 N N . LEU A 1 91 ? 29.040 4.035 -43.089 1.00 92.38 91 LEU A N 1
ATOM 712 C CA . LEU A 1 91 ? 28.432 2.734 -43.328 1.00 92.38 91 LEU A CA 1
ATOM 713 C C . LEU A 1 91 ? 27.103 2.969 -44.037 1.00 92.38 91 LEU A C 1
ATOM 715 O O . LEU A 1 91 ? 26.211 3.605 -43.477 1.00 92.38 91 LEU A O 1
ATOM 719 N N . MET A 1 92 ? 26.958 2.475 -45.262 1.00 93.75 92 MET A N 1
ATOM 720 C CA . MET A 1 92 ? 25.703 2.551 -46.013 1.00 93.75 92 MET A CA 1
ATOM 721 C C . MET A 1 92 ? 24.622 1.704 -45.321 1.00 93.75 92 MET A C 1
ATOM 723 O O . MET A 1 92 ? 24.961 0.677 -44.735 1.00 93.75 92 MET A O 1
ATOM 727 N N . PRO A 1 93 ? 23.317 2.019 -45.445 1.00 93.50 93 PRO A N 1
ATOM 728 C CA . PRO A 1 93 ? 22.255 1.247 -44.781 1.00 93.50 93 PRO A CA 1
ATOM 729 C C . PRO A 1 93 ? 22.330 -0.262 -45.065 1.00 93.50 93 PRO A C 1
ATOM 731 O O . PRO A 1 93 ? 22.180 -1.096 -44.179 1.00 93.50 93 PRO A O 1
ATOM 734 N N . GLN A 1 94 ? 22.667 -0.630 -46.298 1.00 92.62 94 GLN A N 1
ATOM 735 C CA . GLN A 1 94 ? 22.84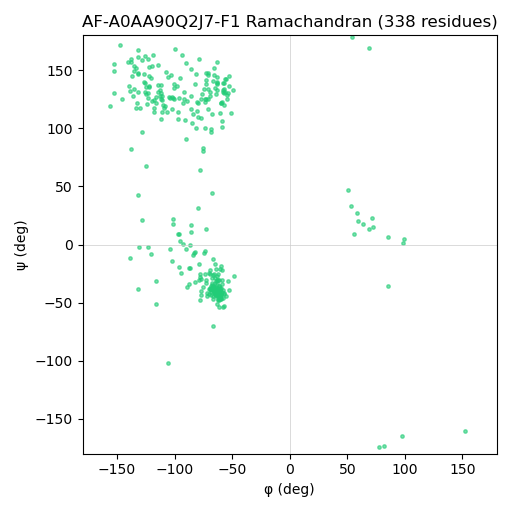7 -2.023 -46.706 1.00 92.62 94 GLN A CA 1
ATOM 736 C C . GLN A 1 94 ? 24.137 -2.674 -46.180 1.00 92.62 94 GLN A C 1
ATOM 738 O O . GLN A 1 94 ? 24.154 -3.881 -45.956 1.00 92.62 94 GLN A O 1
ATOM 743 N N . GLU A 1 95 ? 25.173 -1.890 -45.877 1.00 92.31 95 GLU A N 1
ATOM 744 C CA . GLU A 1 95 ? 26.355 -2.366 -45.148 1.00 92.31 95 GLU A CA 1
ATOM 745 C C . GLU A 1 95 ? 26.046 -2.534 -43.649 1.00 92.31 95 GLU A C 1
ATOM 747 O O . GLU A 1 95 ? 26.476 -3.519 -43.053 1.00 92.31 95 GLU A O 1
ATOM 752 N N . VAL A 1 96 ? 25.224 -1.653 -43.056 1.00 92.62 96 VAL A N 1
ATOM 753 C CA . VAL A 1 96 ? 24.726 -1.783 -41.671 1.00 92.62 96 VAL A CA 1
ATOM 754 C C . VAL A 1 96 ? 23.935 -3.085 -41.493 1.00 92.62 96 VAL A C 1
ATOM 756 O O . VAL A 1 96 ? 24.138 -3.807 -40.519 1.00 92.62 96 VAL A O 1
ATOM 759 N N . LYS A 1 97 ? 23.083 -3.453 -42.459 1.00 91.81 97 LYS A N 1
ATOM 760 C CA . LYS A 1 97 ? 22.376 -4.750 -42.451 1.00 91.81 97 LYS A CA 1
ATOM 761 C C . LYS A 1 97 ? 23.322 -5.946 -42.611 1.00 91.81 97 LYS A C 1
ATOM 763 O O . LYS A 1 97 ? 23.007 -7.045 -42.159 1.00 91.81 97 LYS A O 1
ATOM 768 N N . ALA A 1 98 ? 24.479 -5.741 -43.237 1.00 92.19 98 ALA A N 1
ATOM 769 C CA . ALA A 1 98 ? 25.444 -6.787 -43.560 1.00 92.19 98 ALA A CA 1
ATOM 770 C C . ALA A 1 98 ? 26.574 -6.957 -42.524 1.00 92.19 98 ALA A C 1
ATOM 772 O O . ALA A 1 98 ? 27.432 -7.816 -42.724 1.00 92.19 98 ALA A O 1
ATOM 773 N N . ILE A 1 99 ? 26.584 -6.211 -41.406 1.00 92.00 99 ILE A N 1
ATOM 774 C CA . ILE A 1 99 ? 27.652 -6.310 -40.383 1.00 92.00 99 ILE A CA 1
ATOM 775 C C . ILE A 1 99 ? 27.771 -7.710 -39.751 1.00 92.00 99 ILE A C 1
ATOM 777 O O . ILE A 1 99 ? 28.825 -8.077 -39.231 1.00 92.00 99 ILE A O 1
ATOM 781 N N . GLY A 1 100 ? 26.707 -8.514 -39.835 1.00 89.62 100 GLY A N 1
ATOM 782 C CA . GLY A 1 100 ? 26.691 -9.907 -39.403 1.00 89.62 100 GLY A CA 1
ATOM 783 C C . GLY A 1 100 ? 26.574 -10.092 -37.888 1.00 89.62 100 GLY A C 1
ATOM 784 O O . GLY A 1 100 ? 26.369 -9.155 -37.124 1.00 89.62 100 GLY A O 1
ATOM 785 N N . MET A 1 101 ? 26.670 -11.347 -37.437 1.00 89.94 101 MET A N 1
ATOM 786 C CA . MET A 1 101 ? 26.440 -11.699 -36.028 1.00 89.94 101 MET A CA 1
ATOM 787 C C . MET A 1 101 ? 27.624 -11.359 -35.119 1.00 89.94 101 MET A C 1
ATOM 789 O O . MET A 1 101 ? 27.419 -11.126 -33.932 1.00 89.94 101 MET A O 1
ATOM 793 N N . ARG A 1 102 ? 28.846 -11.348 -35.666 1.00 92.94 102 ARG A N 1
ATOM 794 C CA . ARG A 1 102 ? 30.086 -11.156 -34.9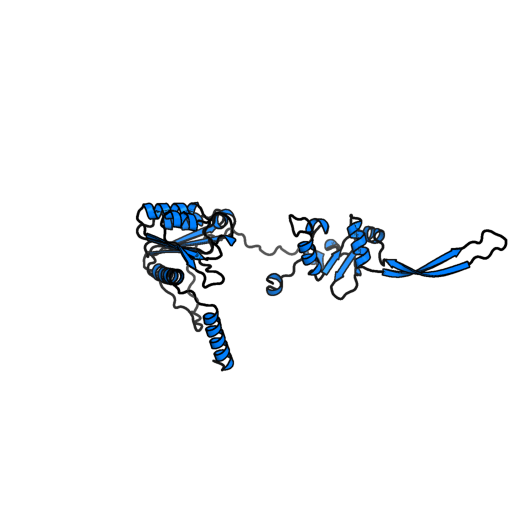00 1.00 92.94 102 ARG A CA 1
ATOM 795 C C . ARG A 1 102 ? 30.436 -9.694 -34.637 1.00 92.94 102 ARG A C 1
ATOM 797 O O . ARG A 1 102 ? 31.337 -9.461 -33.848 1.00 92.94 102 ARG A O 1
ATOM 804 N 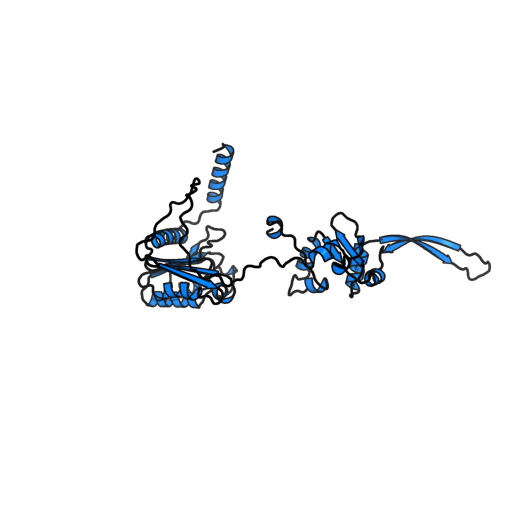N . LYS A 1 103 ? 29.740 -8.737 -35.255 1.00 93.69 103 LYS A N 1
ATOM 805 C CA . LYS A 1 103 ? 29.994 -7.304 -35.072 1.00 93.69 103 LYS A CA 1
ATOM 806 C C . LYS A 1 103 ? 28.781 -6.580 -34.512 1.00 93.69 103 LYS A C 1
ATOM 808 O O . LYS A 1 103 ? 27.642 -7.004 -34.711 1.00 93.69 103 LYS A O 1
ATOM 813 N N . GLU A 1 104 ? 29.037 -5.482 -33.824 1.00 94.31 104 GLU A N 1
ATOM 814 C CA . GLU A 1 104 ? 28.028 -4.564 -33.306 1.00 94.31 104 GLU A CA 1
ATOM 815 C C . GLU A 1 104 ? 28.494 -3.121 -33.454 1.00 94.31 104 GLU A C 1
ATOM 817 O O . GLU A 1 104 ? 29.685 -2.842 -33.579 1.00 94.31 104 GLU A O 1
ATOM 822 N N . ILE A 1 105 ? 27.537 -2.203 -33.467 1.00 93.75 105 ILE A N 1
ATOM 823 C CA . ILE A 1 105 ? 27.807 -0.772 -33.439 1.00 93.75 105 ILE A CA 1
ATOM 824 C C . ILE A 1 105 ? 27.542 -0.294 -32.017 1.00 93.75 105 ILE A C 1
ATOM 826 O O . ILE A 1 105 ? 26.465 -0.528 -31.472 1.00 93.75 105 ILE A O 1
ATOM 830 N N . VAL A 1 106 ? 28.515 0.389 -31.428 1.00 93.19 106 VAL A N 1
ATOM 831 C CA . VAL A 1 106 ? 28.391 0.996 -30.106 1.00 93.19 106 VAL A CA 1
ATOM 832 C C . VAL A 1 106 ? 28.379 2.509 -30.263 1.00 93.19 106 VAL A C 1
ATOM 834 O O . VAL A 1 106 ? 29.290 3.085 -30.856 1.00 93.19 106 VAL A O 1
ATOM 837 N N . SER A 1 107 ? 27.338 3.145 -29.733 1.00 89.75 107 SER A N 1
ATOM 838 C CA . SER A 1 107 ? 27.197 4.599 -29.656 1.00 89.75 107 SER A CA 1
ATOM 839 C C . SER A 1 107 ? 27.125 5.005 -28.188 1.00 89.75 107 SER A C 1
ATOM 841 O O . SER A 1 107 ? 26.303 4.477 -27.441 1.00 89.75 107 SER A O 1
ATOM 843 N N . MET A 1 108 ? 28.009 5.904 -27.761 1.00 89.31 108 MET A N 1
ATOM 844 C CA . MET A 1 108 ? 28.093 6.389 -26.384 1.00 89.31 108 MET A CA 1
ATOM 845 C C . MET A 1 108 ? 28.163 7.913 -26.391 1.00 89.31 108 MET A C 1
ATOM 847 O O . MET A 1 108 ? 28.753 8.507 -27.296 1.00 89.31 108 MET A O 1
ATOM 851 N N . GLU A 1 109 ? 27.579 8.551 -25.379 1.00 82.31 109 GLU A N 1
ATOM 852 C CA . GLU A 1 109 ? 27.666 10.003 -25.223 1.00 82.31 109 GLU A CA 1
ATOM 853 C C . GLU A 1 109 ? 29.122 10.495 -25.265 1.00 82.31 109 GLU A C 1
ATOM 855 O O . GLU A 1 109 ? 30.016 9.922 -24.640 1.00 82.31 109 GLU A O 1
ATOM 860 N N . ASN A 1 110 ? 29.350 11.596 -25.987 1.00 84.31 110 ASN A N 1
ATOM 861 C CA . ASN A 1 110 ? 30.659 12.235 -26.174 1.00 84.31 110 ASN A CA 1
ATOM 862 C C . ASN A 1 110 ? 31.712 11.388 -26.914 1.00 84.31 110 ASN A C 1
ATOM 864 O O . ASN A 1 110 ? 32.899 11.716 -26.869 1.00 84.31 110 ASN A O 1
ATOM 868 N N . MET A 1 111 ? 31.304 10.334 -27.625 1.00 88.25 111 MET A N 1
ATOM 869 C CA . MET A 1 111 ? 32.196 9.514 -28.446 1.00 88.25 111 MET A CA 1
ATOM 870 C C . MET A 1 111 ? 31.618 9.298 -29.846 1.00 88.25 111 MET A C 1
ATOM 872 O O . MET A 1 111 ? 30.407 9.226 -30.036 1.00 88.25 111 MET A O 1
ATOM 876 N N . ALA A 1 112 ? 32.498 9.185 -30.843 1.00 87.38 112 ALA A N 1
ATOM 877 C CA . ALA A 1 112 ? 32.077 8.768 -32.176 1.00 87.38 112 ALA A CA 1
ATOM 878 C C . ALA A 1 112 ? 31.600 7.302 -32.135 1.00 87.38 112 ALA A C 1
ATOM 880 O O . ALA A 1 112 ? 32.243 6.489 -31.460 1.00 87.38 112 ALA A O 1
ATOM 881 N N . PRO A 1 113 ? 30.524 6.939 -32.859 1.00 91.75 113 PRO A N 1
ATOM 882 C CA . PRO A 1 113 ? 30.090 5.553 -32.957 1.00 91.75 113 PRO A CA 1
ATOM 883 C C . PRO A 1 113 ? 31.202 4.649 -33.495 1.00 91.75 113 PRO A C 1
ATOM 885 O O . PRO A 1 113 ? 31.912 5.011 -34.435 1.00 91.75 113 PRO A O 1
ATOM 888 N N . ALA A 1 114 ? 31.332 3.457 -32.919 1.00 91.50 114 ALA A N 1
ATOM 889 C CA . ALA A 1 114 ? 32.365 2.495 -33.281 1.00 91.50 114 ALA A CA 1
ATOM 890 C C . ALA A 1 114 ? 31.747 1.166 -33.720 1.00 91.50 114 ALA A C 1
ATOM 892 O O . ALA A 1 114 ? 30.850 0.642 -33.062 1.00 91.50 114 ALA A O 1
ATOM 893 N N . LEU A 1 115 ? 32.254 0.603 -34.819 1.00 93.62 115 LEU A N 1
ATOM 894 C CA . LEU A 1 115 ? 31.992 -0.783 -35.203 1.00 93.62 115 LEU A CA 1
ATOM 895 C C . LEU A 1 115 ? 33.002 -1.678 -34.479 1.00 93.62 115 LEU A C 1
ATOM 897 O O . LEU A 1 115 ? 34.204 -1.564 -34.722 1.00 93.62 115 LEU A O 1
ATOM 901 N N . VAL A 1 116 ? 32.518 -2.559 -33.612 1.00 94.44 116 VAL A N 1
ATOM 902 C CA . VAL A 1 116 ? 33.343 -3.412 -32.747 1.00 94.44 116 VAL A CA 1
ATOM 903 C C . VAL A 1 116 ? 32.984 -4.886 -32.916 1.00 94.44 116 VAL A C 1
ATOM 905 O O . VAL A 1 116 ? 31.920 -5.228 -33.441 1.00 94.44 116 VAL A O 1
ATOM 908 N N . ASP A 1 117 ? 33.886 -5.764 -32.484 1.00 94.56 117 ASP A N 1
ATOM 909 C CA . ASP A 1 117 ? 33.639 -7.202 -32.437 1.00 94.56 117 ASP A CA 1
ATOM 910 C C . ASP A 1 117 ? 32.869 -7.567 -31.161 1.00 94.56 117 ASP A C 1
ATOM 912 O O . ASP A 1 117 ? 33.143 -7.053 -30.075 1.00 94.56 117 ASP A O 1
ATOM 916 N N . LYS A 1 118 ? 31.891 -8.465 -31.297 1.00 93.38 118 LYS A N 1
ATOM 917 C 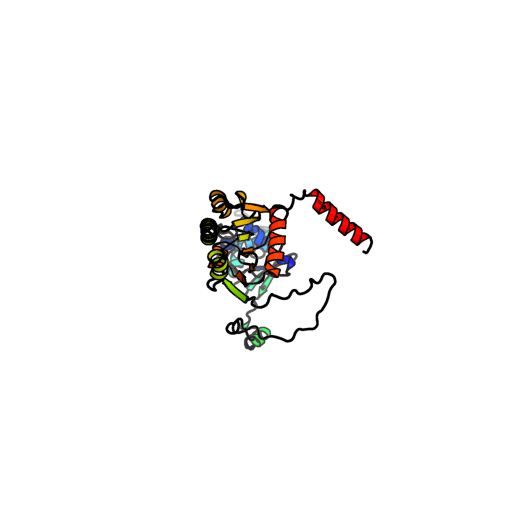CA . LYS A 1 118 ? 31.097 -8.953 -30.174 1.00 93.38 118 LYS A CA 1
ATOM 918 C C . LYS A 1 118 ? 31.914 -9.887 -29.305 1.00 93.38 118 LYS A C 1
ATOM 920 O O . LYS A 1 118 ? 32.602 -10.782 -29.793 1.00 93.38 118 LYS A O 1
ATOM 925 N N . ILE A 1 119 ? 31.697 -9.750 -28.007 1.00 91.06 119 ILE A N 1
ATOM 926 C CA . ILE A 1 119 ? 32.188 -10.690 -27.013 1.00 91.06 119 ILE A CA 1
ATOM 927 C C . ILE A 1 119 ? 31.247 -11.898 -26.982 1.00 91.06 119 ILE A C 1
ATOM 929 O O . ILE A 1 119 ? 30.083 -11.789 -26.591 1.00 91.06 119 ILE A O 1
ATOM 933 N N . PHE A 1 120 ? 31.759 -13.068 -27.359 1.00 90.75 120 PHE A N 1
ATOM 934 C CA . PHE A 1 120 ? 31.070 -14.340 -27.160 1.00 90.75 120 PHE A CA 1
ATOM 935 C C . PHE A 1 120 ? 31.600 -14.982 -25.883 1.00 90.75 120 PHE A C 1
ATOM 937 O O . PHE A 1 120 ? 32.725 -15.468 -25.850 1.00 90.75 120 PHE A O 1
ATOM 944 N N . TRP A 1 121 ? 30.791 -14.996 -24.820 1.00 88.31 121 TRP A N 1
ATOM 945 C CA . TRP A 1 121 ? 31.229 -15.450 -23.492 1.00 88.31 121 TRP A CA 1
ATOM 946 C C . TRP A 1 121 ? 31.848 -16.862 -23.497 1.00 88.31 121 TRP A C 1
ATOM 948 O O . TRP A 1 121 ? 32.743 -17.148 -22.713 1.00 88.31 121 TRP A O 1
ATOM 958 N N . TYR A 1 122 ? 31.401 -17.739 -24.397 1.00 88.19 122 TYR A N 1
ATOM 959 C CA . TYR A 1 122 ? 31.905 -19.106 -24.539 1.00 88.19 122 TYR A CA 1
ATOM 960 C C . TYR A 1 122 ? 33.183 -19.213 -25.389 1.00 88.19 122 TYR A C 1
ATOM 962 O O . TYR A 1 122 ? 33.750 -20.296 -25.485 1.00 88.19 122 TYR A O 1
ATOM 970 N N . GLU A 1 123 ? 33.637 -18.140 -26.038 1.00 91.25 123 GLU A N 1
ATOM 971 C CA . GLU A 1 123 ? 34.929 -18.082 -26.744 1.00 91.25 123 GLU A CA 1
ATOM 972 C C . GLU A 1 123 ? 36.024 -17.500 -25.830 1.00 91.25 123 GLU A C 1
ATOM 974 O O . GLU A 1 123 ? 37.192 -17.848 -25.971 1.00 91.25 123 GLU A O 1
ATOM 979 N N . GLU A 1 124 ? 35.632 -16.712 -24.829 1.00 91.50 124 GLU A N 1
ATOM 980 C CA . GLU A 1 124 ? 36.511 -15.956 -23.937 1.00 91.50 124 GLU A CA 1
ATOM 981 C C . GLU A 1 124 ? 36.899 -16.710 -22.656 1.00 91.50 124 GLU A C 1
ATOM 983 O O . GLU A 1 124 ? 36.052 -17.080 -21.838 1.00 91.50 124 GLU A O 1
ATOM 988 N N . GLU A 1 125 ? 38.200 -16.843 -22.404 1.00 88.50 125 GLU A N 1
ATOM 989 C CA . GLU A 1 125 ? 38.728 -17.571 -21.239 1.00 88.50 125 GLU A CA 1
ATOM 990 C C . GLU A 1 125 ? 38.269 -16.984 -19.892 1.00 88.50 125 GLU A C 1
ATOM 992 O O . GLU A 1 125 ? 37.929 -17.727 -18.970 1.00 88.50 125 GLU A O 1
ATOM 997 N N . ILE A 1 126 ? 38.174 -15.652 -19.781 1.00 88.00 126 ILE A N 1
ATOM 998 C CA . ILE A 1 126 ? 37.728 -14.983 -18.546 1.00 88.00 126 ILE A CA 1
ATOM 999 C C . ILE A 1 126 ? 36.274 -15.316 -18.181 1.00 88.00 126 ILE A C 1
ATOM 1001 O O . ILE A 1 126 ? 35.929 -15.357 -16.998 1.00 88.00 126 ILE A O 1
ATOM 1005 N N . PHE A 1 127 ? 35.419 -15.550 -19.180 1.00 87.81 127 PHE A N 1
ATOM 1006 C CA . PHE A 1 127 ? 34.009 -15.871 -18.973 1.00 87.81 127 PHE A CA 1
ATOM 1007 C C . PHE A 1 127 ? 33.794 -17.376 -18.817 1.00 87.81 127 PHE A C 1
ATOM 1009 O O . PHE A 1 127 ? 33.019 -17.770 -17.947 1.00 87.81 127 PHE A O 1
ATOM 1016 N N . LYS A 1 128 ? 34.539 -18.218 -19.546 1.00 87.75 128 LYS A N 1
ATOM 1017 C CA . LYS A 1 128 ? 34.569 -19.673 -19.310 1.00 87.75 128 LYS A CA 1
ATOM 1018 C C . LYS A 1 128 ? 34.951 -20.009 -17.872 1.00 87.75 128 LYS A C 1
ATOM 1020 O O . LYS A 1 128 ? 34.261 -20.790 -17.231 1.00 87.75 128 LYS A O 1
ATOM 1025 N N . ALA A 1 129 ? 35.967 -19.336 -17.325 1.00 84.38 129 ALA A N 1
ATOM 1026 C CA . ALA A 1 129 ? 36.379 -19.504 -15.928 1.00 84.38 129 ALA A CA 1
ATOM 1027 C C . ALA A 1 129 ? 35.272 -19.164 -14.908 1.00 84.38 129 ALA A C 1
ATOM 1029 O O . ALA A 1 129 ? 35.366 -19.547 -13.744 1.00 84.38 129 ALA A O 1
ATOM 1030 N N . ARG A 1 130 ? 34.234 -18.427 -15.328 1.00 81.50 130 ARG A N 1
ATOM 1031 C CA . ARG A 1 130 ? 33.084 -18.047 -14.498 1.00 81.50 130 ARG A CA 1
ATOM 1032 C C . ARG A 1 130 ? 31.827 -18.876 -14.770 1.00 81.50 130 ARG A C 1
ATOM 1034 O O . ARG A 1 130 ? 30.901 -18.809 -13.969 1.00 81.50 130 ARG A O 1
ATOM 1041 N N . ALA A 1 131 ? 31.784 -19.619 -15.876 1.00 80.06 131 ALA A N 1
ATOM 1042 C CA . ALA A 1 131 ? 30.605 -20.361 -16.315 1.00 80.06 131 ALA A CA 1
ATOM 1043 C C . ALA A 1 131 ? 30.255 -21.521 -15.369 1.00 80.06 131 ALA A C 1
ATOM 1045 O O . ALA A 1 131 ? 29.078 -21.777 -15.134 1.00 80.06 131 ALA A O 1
ATOM 1046 N N . ASP A 1 132 ? 31.278 -22.141 -14.774 1.00 75.94 132 ASP A N 1
ATOM 1047 C CA . ASP A 1 132 ? 31.143 -23.276 -13.852 1.00 75.94 132 ASP A CA 1
ATOM 1048 C C . ASP A 1 132 ? 31.284 -22.872 -12.375 1.00 75.94 132 ASP A C 1
ATOM 1050 O O . ASP A 1 132 ? 31.545 -23.710 -11.508 1.00 75.94 132 ASP A O 1
ATOM 1054 N N . LEU A 1 133 ? 31.146 -21.579 -12.058 1.00 81.06 133 LEU A N 1
ATOM 1055 C CA . LEU A 1 133 ? 31.138 -21.158 -10.662 1.00 81.06 133 LEU A CA 1
ATOM 1056 C C . LEU A 1 133 ? 29.929 -21.774 -9.946 1.00 81.06 133 LEU A C 1
ATOM 1058 O O . LEU A 1 133 ? 28.826 -21.784 -10.501 1.00 81.06 133 LEU A O 1
ATOM 1062 N N . PRO A 1 134 ? 30.109 -22.265 -8.705 1.00 83.69 134 PRO A N 1
ATOM 1063 C CA . PRO A 1 134 ? 28.997 -22.777 -7.927 1.00 83.69 134 PRO A CA 1
ATOM 1064 C C . PRO A 1 134 ? 27.939 -21.684 -7.813 1.00 83.69 134 PRO A C 1
ATOM 1066 O O . PRO A 1 134 ? 28.249 -20.530 -7.500 1.00 83.69 134 PRO A O 1
ATOM 1069 N N . THR A 1 135 ? 26.687 -22.047 -8.093 1.00 78.56 135 THR A N 1
ATOM 1070 C CA . THR A 1 135 ? 25.564 -21.126 -7.939 1.00 78.56 135 THR A CA 1
ATOM 1071 C C . THR A 1 135 ? 25.594 -20.587 -6.510 1.00 78.56 135 THR A C 1
ATOM 1073 O O . THR A 1 135 ? 25.709 -21.388 -5.575 1.00 78.56 135 THR A O 1
ATOM 1076 N N . PRO A 1 136 ? 25.536 -19.258 -6.303 1.00 79.69 136 PRO A N 1
ATOM 1077 C CA . PRO A 1 136 ? 25.479 -18.728 -4.953 1.00 79.69 136 PRO A CA 1
ATOM 1078 C C . PRO A 1 136 ? 24.268 -19.346 -4.244 1.00 79.69 136 PRO A C 1
ATOM 1080 O O . PRO A 1 136 ? 23.234 -19.546 -4.890 1.00 79.69 136 PRO A O 1
ATOM 1083 N N . PRO A 1 137 ? 24.374 -19.672 -2.947 1.00 78.56 137 PRO A N 1
ATOM 1084 C CA . PRO A 1 137 ? 23.246 -20.201 -2.201 1.00 78.56 137 PRO A CA 1
ATOM 1085 C C . PRO A 1 137 ? 22.112 -19.174 -2.243 1.00 78.56 137 PRO A C 1
ATOM 1087 O O . PRO A 1 137 ? 22.186 -18.116 -1.619 1.00 78.56 137 PRO A O 1
ATOM 1090 N N . VAL A 1 138 ? 21.078 -19.470 -3.030 1.00 72.88 138 VAL A N 1
ATOM 1091 C CA . VAL A 1 138 ? 19.832 -18.707 -3.032 1.00 72.88 138 VAL A CA 1
ATOM 1092 C C . VAL A 1 138 ? 19.042 -19.195 -1.820 1.00 72.88 138 VAL A C 1
ATOM 1094 O O . VAL A 1 138 ? 18.787 -20.399 -1.735 1.00 72.88 138 VAL A O 1
ATOM 1097 N N . PRO A 1 139 ? 18.677 -18.319 -0.869 1.00 65.69 139 PRO A N 1
ATOM 1098 C CA . PRO A 1 139 ? 17.914 -18.732 0.300 1.00 65.69 139 PRO A CA 1
ATOM 1099 C C . PRO A 1 139 ? 16.637 -19.462 -0.123 1.00 65.69 139 PRO A C 1
ATOM 1101 O O . PRO A 1 139 ? 15.842 -18.942 -0.909 1.00 65.69 139 PRO A O 1
ATOM 1104 N N . VAL A 1 140 ? 16.448 -20.680 0.382 1.00 61.00 140 VAL A N 1
ATOM 1105 C CA . VAL A 1 140 ? 15.245 -21.474 0.121 1.00 61.00 140 VAL A CA 1
ATOM 1106 C C . VAL A 1 140 ? 14.101 -20.867 0.930 1.00 61.00 140 VAL A C 1
ATOM 1108 O O . VAL A 1 140 ? 14.179 -20.751 2.148 1.00 61.00 140 VAL A O 1
ATOM 1111 N N . GLN A 1 141 ? 13.024 -20.467 0.259 1.00 59.53 141 GLN A N 1
ATOM 1112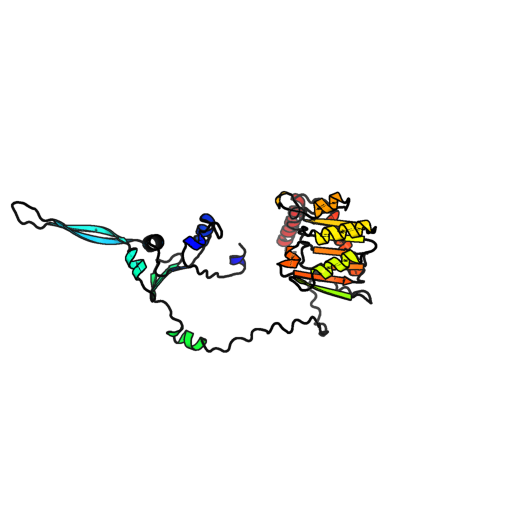 C CA . GLN A 1 141 ? 11.951 -19.637 0.827 1.00 59.53 141 GLN A CA 1
ATOM 1113 C C . GLN A 1 141 ? 11.019 -20.370 1.826 1.00 59.53 141 GLN A C 1
ATOM 1115 O O . GLN A 1 141 ? 9.949 -19.863 2.157 1.00 59.53 141 GLN A O 1
ATOM 1120 N N . PHE A 1 142 ? 11.399 -21.561 2.302 1.00 51.94 142 PHE A N 1
ATOM 1121 C CA . PHE A 1 142 ? 10.579 -22.431 3.158 1.00 51.94 142 PHE A CA 1
ATOM 1122 C C . PHE A 1 142 ? 10.752 -22.202 4.671 1.00 51.94 142 PHE A C 1
ATOM 1124 O O . PHE A 1 142 ? 10.011 -22.794 5.449 1.00 51.94 142 PHE A O 1
ATOM 1131 N N . GLU A 1 143 ? 11.654 -21.318 5.104 1.00 47.97 143 GLU A N 1
ATOM 1132 C CA . GLU A 1 143 ? 11.883 -21.019 6.533 1.00 47.97 143 GLU A CA 1
ATOM 1133 C C . GLU A 1 143 ? 11.143 -19.768 7.049 1.00 47.97 143 GLU A C 1
ATOM 1135 O O . GLU A 1 143 ? 11.333 -19.354 8.185 1.00 47.97 143 GLU A O 1
ATOM 1140 N N . LEU A 1 144 ? 10.233 -19.175 6.266 1.00 50.59 144 LEU A N 1
ATOM 1141 C CA . LEU A 1 144 ? 9.430 -18.009 6.684 1.00 50.59 144 LEU A CA 1
ATOM 1142 C C . LEU A 1 144 ? 8.232 -18.378 7.586 1.00 50.59 144 LEU A C 1
ATOM 1144 O O . LEU A 1 144 ? 7.182 -17.730 7.531 1.00 50.59 144 LEU A O 1
ATOM 1148 N N . TYR A 1 145 ? 8.356 -19.428 8.400 1.00 46.44 145 TYR A N 1
ATOM 1149 C CA . TYR A 1 145 ? 7.408 -19.654 9.484 1.00 46.44 145 TYR A CA 1
ATOM 1150 C C . TYR A 1 145 ? 7.649 -18.585 10.553 1.00 46.44 145 TYR A C 1
ATOM 1152 O O . TYR A 1 145 ? 8.764 -18.411 11.034 1.00 46.44 145 TYR A O 1
ATOM 1160 N N . ASN A 1 146 ? 6.587 -17.858 10.907 1.00 47.00 146 ASN A N 1
ATOM 1161 C CA . ASN A 1 146 ? 6.550 -16.796 11.918 1.00 47.00 146 ASN A CA 1
ATOM 1162 C C . ASN A 1 146 ? 6.753 -17.324 13.355 1.00 47.00 146 ASN A C 1
ATOM 1164 O O . ASN A 1 146 ? 6.029 -16.945 14.273 1.00 47.00 146 ASN A O 1
ATOM 1168 N N . THR A 1 147 ? 7.710 -18.213 13.583 1.00 52.12 147 THR A N 1
ATOM 1169 C CA . THR A 1 147 ? 8.180 -18.543 14.926 1.00 52.12 147 THR A CA 1
ATOM 1170 C C . THR A 1 147 ? 9.327 -17.605 15.252 1.00 52.12 147 THR A C 1
ATOM 1172 O O . THR A 1 147 ? 10.482 -17.869 14.933 1.00 52.12 147 THR A O 1
ATOM 1175 N N . ILE A 1 148 ? 8.987 -16.465 15.858 1.00 55.72 148 ILE A N 1
ATOM 1176 C CA . ILE A 1 148 ? 9.972 -15.597 16.502 1.00 55.72 148 ILE A CA 1
ATOM 1177 C C . ILE A 1 148 ? 10.482 -16.364 17.723 1.00 55.72 148 ILE A C 1
ATOM 1179 O O . ILE A 1 148 ? 9.821 -16.403 18.761 1.00 55.72 148 ILE A O 1
ATOM 1183 N N . GLU A 1 149 ? 11.642 -17.003 17.604 1.00 53.44 149 GLU A N 1
ATOM 1184 C CA . GLU A 1 149 ? 12.388 -17.407 18.790 1.00 53.44 149 GLU A CA 1
ATOM 1185 C C . GLU A 1 149 ? 12.833 -16.143 19.537 1.00 53.44 149 GLU A C 1
ATOM 1187 O O . GLU A 1 149 ? 13.283 -15.163 18.939 1.00 53.44 149 GLU A O 1
ATOM 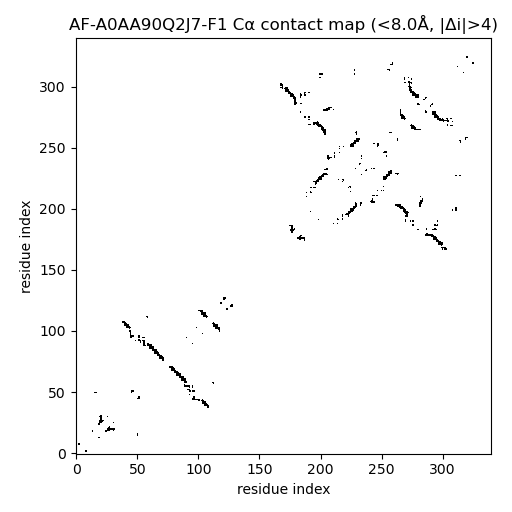1192 N N . CYS A 1 150 ? 12.662 -16.137 20.859 1.00 43.53 150 CYS A N 1
ATOM 1193 C CA . CYS A 1 150 ? 13.025 -15.004 21.702 1.00 43.53 150 CYS A CA 1
ATOM 1194 C C . CYS A 1 150 ? 14.554 -14.858 21.736 1.00 43.53 150 CYS A C 1
ATOM 1196 O O . CYS A 1 150 ? 15.238 -15.538 22.500 1.00 43.53 150 CYS A O 1
ATOM 1198 N N . VAL A 1 151 ? 15.102 -13.982 20.893 1.00 55.75 151 VAL A N 1
ATOM 1199 C CA . VAL A 1 151 ? 16.520 -13.612 20.945 1.00 55.75 151 VAL A CA 1
ATOM 1200 C C . VAL A 1 151 ? 16.741 -12.690 22.147 1.00 55.75 151 VAL A C 1
ATOM 1202 O O . VAL A 1 151 ? 15.974 -11.751 22.369 1.00 55.75 151 VAL A O 1
ATOM 1205 N N . GLN A 1 152 ? 17.793 -12.954 22.931 1.00 56.44 152 GLN A N 1
ATOM 1206 C CA . GLN A 1 152 ? 18.230 -12.078 24.024 1.00 56.44 152 GLN A CA 1
ATOM 1207 C C . GLN A 1 152 ? 18.345 -10.623 23.546 1.00 56.44 152 GLN A C 1
ATOM 1209 O O . GLN A 1 152 ? 18.934 -10.354 22.499 1.00 56.44 152 GLN A O 1
ATOM 1214 N N . GLN A 1 153 ? 17.789 -9.690 24.327 1.00 55.09 153 GLN A N 1
ATOM 1215 C CA . GLN A 1 153 ? 17.770 -8.269 23.983 1.00 55.09 153 GLN A CA 1
ATOM 1216 C C . GLN A 1 153 ? 19.199 -7.744 23.752 1.00 55.09 153 GLN A C 1
ATOM 1218 O O . GLN A 1 153 ? 20.016 -7.794 24.677 1.00 55.09 153 GLN A O 1
ATOM 1223 N N . PRO A 1 154 ? 19.522 -7.222 22.553 1.00 55.25 154 PRO A N 1
ATOM 1224 C CA . PRO A 1 154 ? 20.785 -6.531 22.336 1.00 55.25 154 PRO A CA 1
ATOM 1225 C C . PRO A 1 154 ? 20.856 -5.267 23.213 1.00 55.25 154 PRO A C 1
ATOM 1227 O O . PRO A 1 154 ? 19.818 -4.731 23.615 1.00 55.25 154 PRO A O 1
ATOM 1230 N N . PRO A 1 155 ? 22.066 -4.764 23.520 1.00 58.75 155 PRO A N 1
ATOM 1231 C CA . PRO A 1 155 ? 22.221 -3.551 24.313 1.00 58.75 155 PRO A CA 1
ATOM 1232 C C . PRO A 1 155 ? 21.498 -2.377 23.645 1.00 58.75 155 PRO A C 1
ATOM 1234 O O . PRO A 1 155 ? 21.654 -2.126 22.449 1.00 58.75 155 PRO A O 1
ATOM 1237 N N . ALA A 1 156 ? 20.697 -1.656 24.429 1.00 59.62 156 ALA A N 1
ATOM 1238 C CA . ALA A 1 156 ? 19.928 -0.521 23.944 1.00 59.62 156 ALA A CA 1
ATOM 1239 C C . ALA A 1 156 ? 20.864 0.633 23.540 1.00 59.62 156 ALA A C 1
ATOM 1241 O O . ALA A 1 156 ? 21.518 1.250 24.382 1.00 59.62 156 ALA A O 1
ATOM 1242 N N . ILE A 1 157 ? 20.922 0.930 22.240 1.00 51.59 157 ILE A N 1
ATOM 1243 C CA . ILE A 1 157 ? 21.582 2.125 21.709 1.00 51.59 157 ILE A CA 1
ATOM 1244 C C . ILE A 1 157 ? 20.566 3.268 21.778 1.00 51.59 157 ILE A C 1
ATOM 1246 O O . ILE A 1 157 ? 19.627 3.324 20.986 1.00 51.59 157 ILE A O 1
ATOM 1250 N N . PHE A 1 158 ? 20.733 4.178 22.736 1.00 54.22 158 PHE A N 1
ATOM 1251 C CA . PHE A 1 158 ? 19.888 5.365 22.860 1.00 54.22 158 PHE A CA 1
ATOM 1252 C C . PHE A 1 158 ? 20.510 6.527 22.077 1.00 54.22 158 PHE A C 1
ATOM 1254 O O . PHE A 1 158 ? 21.511 7.101 22.499 1.00 54.22 158 PHE A O 1
ATOM 1261 N N . PHE A 1 159 ? 19.919 6.885 20.937 1.00 60.66 159 PHE A N 1
ATOM 1262 C CA . PHE A 1 159 ? 20.180 8.163 20.269 1.00 60.66 159 PHE A CA 1
ATOM 1263 C C . PHE A 1 159 ? 19.200 9.232 20.781 1.00 60.66 159 PHE A C 1
ATOM 1265 O O . PHE A 1 159 ? 18.113 8.915 21.272 1.00 60.66 159 PHE A O 1
ATOM 1272 N N . ALA A 1 160 ? 19.574 10.510 20.684 1.00 54.44 160 ALA A N 1
ATOM 1273 C CA . ALA A 1 160 ? 18.697 11.615 21.068 1.00 54.44 160 ALA A CA 1
ATOM 1274 C C . ALA A 1 160 ? 17.403 11.581 20.231 1.00 54.44 160 ALA A C 1
A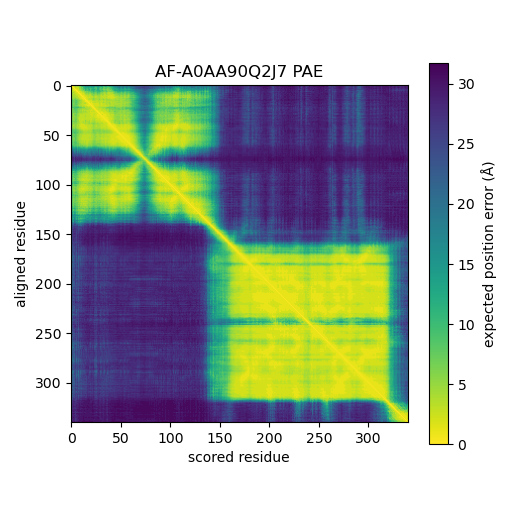TOM 1276 O O . ALA A 1 160 ? 17.459 11.602 19.004 1.00 54.44 160 ALA A O 1
ATOM 1277 N N . GLY A 1 161 ? 16.248 11.492 20.899 1.00 59.75 161 GLY A N 1
ATOM 1278 C CA . GLY A 1 161 ? 14.936 11.322 20.257 1.00 59.75 161 GLY A CA 1
ATOM 1279 C C . GLY A 1 161 ? 14.409 9.881 20.217 1.00 59.75 161 GLY A C 1
ATOM 1280 O O . GLY A 1 161 ? 13.318 9.662 19.697 1.00 59.75 161 GLY A O 1
ATOM 1281 N N . ALA A 1 162 ? 15.130 8.902 20.778 1.00 66.44 162 ALA A N 1
ATOM 1282 C CA . ALA A 1 162 ? 14.622 7.538 20.908 1.00 66.44 162 ALA A CA 1
ATOM 1283 C C . ALA A 1 162 ? 13.324 7.503 21.739 1.00 66.44 162 ALA A C 1
ATOM 1285 O O . ALA A 1 162 ? 13.288 7.935 22.896 1.00 66.44 162 ALA A O 1
ATOM 1286 N N . VAL A 1 163 ? 12.254 6.967 21.148 1.00 72.75 163 VAL A N 1
ATOM 1287 C CA . VAL A 1 163 ? 10.981 6.740 21.840 1.00 72.75 163 VAL A CA 1
ATOM 1288 C C . VAL A 1 163 ? 11.176 5.617 22.856 1.00 72.75 163 VAL A C 1
ATOM 1290 O O . VAL A 1 163 ? 11.736 4.567 22.535 1.00 72.75 163 VAL A O 1
ATOM 1293 N N . LYS A 1 164 ? 10.735 5.840 24.099 1.00 76.75 164 LYS A N 1
ATOM 1294 C CA . LYS A 1 164 ? 10.836 4.827 25.155 1.00 76.75 164 LYS A CA 1
ATOM 1295 C C . LYS A 1 164 ? 10.001 3.596 24.777 1.00 76.75 164 LYS A C 1
ATOM 1297 O O . LYS A 1 164 ? 8.838 3.776 24.410 1.00 76.75 164 LYS A O 1
ATOM 1302 N N . PRO A 1 165 ? 10.544 2.370 24.907 1.00 79.62 165 PRO A N 1
ATOM 1303 C CA . PRO A 1 165 ? 9.762 1.158 24.712 1.00 79.62 165 PRO A CA 1
ATOM 1304 C C . PRO A 1 165 ? 8.553 1.143 25.648 1.00 79.62 165 PRO A C 1
ATOM 1306 O O . PRO A 1 165 ? 8.686 1.424 26.840 1.00 79.62 165 PRO A O 1
ATOM 1309 N N . GLN A 1 166 ? 7.388 0.809 25.101 1.00 81.06 166 GLN A N 1
ATOM 1310 C CA . GLN A 1 166 ? 6.181 0.544 25.876 1.00 81.06 166 GLN A CA 1
ATOM 1311 C C . GLN A 1 166 ? 5.956 -0.966 25.941 1.00 81.06 166 GLN A C 1
ATOM 1313 O O . GLN A 1 166 ? 6.297 -1.692 25.005 1.00 81.06 166 GLN A O 1
ATOM 1318 N N . VAL A 1 167 ? 5.427 -1.440 27.065 1.00 83.25 167 VAL A N 1
ATOM 1319 C CA . VAL A 1 167 ? 5.136 -2.858 27.292 1.00 83.25 167 VAL A CA 1
ATOM 1320 C C . VAL A 1 167 ? 3.646 -3.078 27.070 1.00 83.25 167 VAL A C 1
ATOM 1322 O O . VAL A 1 167 ? 2.840 -2.259 27.502 1.00 83.25 167 VAL A O 1
ATOM 1325 N N . PHE A 1 168 ? 3.288 -4.172 26.403 1.00 84.69 168 PHE A N 1
ATOM 1326 C CA . PHE A 1 168 ? 1.891 -4.548 26.225 1.00 84.69 168 PHE A CA 1
ATOM 1327 C C . PHE A 1 168 ? 1.262 -5.026 27.534 1.00 84.69 168 PHE A C 1
ATOM 1329 O O . PHE A 1 168 ? 1.912 -5.706 28.335 1.00 84.69 168 PHE A O 1
ATOM 1336 N N . SER A 1 169 ? -0.024 -4.724 27.711 1.00 83.31 169 SER A N 1
ATOM 1337 C CA . SER A 1 169 ? -0.835 -5.286 28.788 1.00 83.31 169 SER A CA 1
ATOM 1338 C C . SER A 1 169 ? -0.780 -6.827 28.825 1.00 83.31 169 SER A C 1
ATOM 1340 O O . SER A 1 169 ? -0.744 -7.478 27.773 1.00 83.31 169 SER A O 1
ATOM 1342 N N . PRO A 1 170 ? -0.811 -7.454 30.019 1.00 89.25 170 PRO A N 1
ATOM 1343 C CA . PRO A 1 170 ? -0.952 -8.902 30.139 1.00 89.25 170 PRO A CA 1
ATOM 1344 C C . PRO A 1 170 ? -2.174 -9.422 29.369 1.00 89.25 170 PRO A C 1
ATOM 1346 O O . PRO A 1 170 ? -3.283 -8.912 29.517 1.00 89.25 170 PRO A O 1
ATOM 1349 N N . GLY A 1 171 ? -1.973 -10.461 28.556 1.00 88.88 171 GLY A N 1
ATOM 1350 C CA . GLY A 1 171 ? -3.027 -11.030 27.710 1.00 88.88 171 GLY A CA 1
ATOM 1351 C C . GLY A 1 171 ? -3.211 -10.330 26.360 1.00 88.88 171 GLY A C 1
ATOM 1352 O O . GLY A 1 171 ? -4.146 -10.674 25.638 1.00 88.88 171 GLY A O 1
ATOM 1353 N N . ALA A 1 172 ? -2.351 -9.374 26.001 1.00 94.12 172 ALA A N 1
ATOM 1354 C CA . ALA A 1 172 ? -2.262 -8.887 24.631 1.00 94.12 172 ALA A CA 1
ATOM 1355 C C . ALA A 1 172 ? -1.817 -10.010 23.680 1.00 94.12 172 ALA A C 1
ATOM 1357 O O . ALA A 1 172 ? -0.935 -10.809 24.004 1.00 94.12 172 ALA A O 1
ATOM 1358 N N . THR A 1 173 ? -2.413 -10.062 22.493 1.00 95.31 173 THR A N 1
ATOM 1359 C CA . THR A 1 173 ? -2.037 -11.007 21.429 1.00 95.31 173 THR A CA 1
ATOM 1360 C C . THR A 1 173 ? -1.879 -10.267 20.108 1.00 95.31 173 THR A C 1
ATOM 1362 O O . THR A 1 173 ? -2.263 -9.102 19.997 1.00 95.31 173 THR A O 1
ATOM 1365 N N . PHE A 1 174 ? -1.288 -10.915 19.105 1.00 95.38 174 PHE A N 1
ATOM 1366 C CA . PHE A 1 174 ? -1.198 -10.351 17.766 1.00 95.38 174 PHE A CA 1
ATOM 1367 C C . PHE A 1 174 ? -1.544 -11.383 16.694 1.00 95.38 174 PHE A C 1
ATOM 1369 O O . PHE A 1 174 ? -1.285 -12.576 16.842 1.00 95.38 174 PHE A O 1
ATOM 1376 N N . GLU A 1 175 ? -2.098 -10.892 15.596 1.00 95.31 175 GLU A N 1
ATOM 1377 C CA . GLU A 1 175 ? -2.393 -11.625 14.372 1.00 95.31 175 GLU A CA 1
ATOM 1378 C C . GLU A 1 175 ? -1.621 -10.964 13.229 1.00 95.31 175 GLU A C 1
ATOM 1380 O O . GLU A 1 175 ? -1.478 -9.740 13.197 1.00 95.31 175 GLU A O 1
ATOM 1385 N N . VAL A 1 176 ? -1.121 -11.754 12.280 1.00 96.62 176 VAL A N 1
ATOM 1386 C CA . VAL A 1 176 ? -0.423 -11.236 11.098 1.00 96.62 176 VAL A CA 1
ATOM 1387 C C . VAL A 1 176 ? -0.898 -11.951 9.844 1.00 96.62 176 VAL A C 1
ATOM 1389 O O . VAL A 1 176 ? -0.979 -13.179 9.801 1.00 96.62 176 VAL A O 1
ATOM 1392 N N . GLY A 1 177 ? -1.182 -11.162 8.817 1.00 94.31 177 GLY A N 1
ATOM 1393 C CA . GLY A 1 177 ? -1.562 -11.620 7.495 1.00 94.31 177 GLY A CA 1
ATOM 1394 C C . GLY A 1 177 ? -0.778 -10.873 6.424 1.00 94.31 177 GLY A C 1
ATOM 1395 O O . GLY A 1 177 ? -0.366 -9.725 6.607 1.00 94.31 177 GLY A O 1
ATOM 1396 N N . PHE A 1 178 ? -0.581 -11.535 5.292 1.00 96.25 178 PHE A N 1
ATOM 1397 C CA . PHE A 1 178 ? 0.087 -10.985 4.123 1.00 96.25 178 PHE A CA 1
ATOM 1398 C C . PHE A 1 178 ? -0.813 -11.055 2.885 1.00 96.25 178 PHE A C 1
ATOM 1400 O O . PHE A 1 178 ? -1.758 -11.846 2.813 1.00 96.25 178 PHE A O 1
ATOM 1407 N N . SER A 1 179 ? -0.497 -10.234 1.894 1.00 93.12 179 SER A N 1
ATOM 1408 C CA . SER A 1 179 ? -1.089 -10.308 0.561 1.00 93.12 179 SER A CA 1
ATOM 1409 C C . SER A 1 179 ? -0.045 -10.686 -0.488 1.00 93.12 179 SER A C 1
ATOM 1411 O O . SER A 1 179 ? 1.139 -10.389 -0.302 1.00 93.12 179 SER A O 1
ATOM 1413 N N . PRO A 1 180 ? -0.471 -11.284 -1.612 1.00 91.88 180 PRO A N 1
ATOM 1414 C CA . PRO A 1 180 ? -1.810 -11.828 -1.850 1.00 91.88 180 PRO A CA 1
ATOM 1415 C C . PRO A 1 180 ? -2.006 -13.202 -1.180 1.00 91.88 180 PRO A C 1
ATOM 1417 O O . PRO A 1 180 ? -1.037 -13.903 -0.896 1.00 91.88 180 PRO A O 1
ATOM 1420 N N . GLN A 1 181 ? -3.266 -13.604 -0.967 1.00 83.31 181 GLN A N 1
ATOM 1421 C CA . GLN A 1 181 ? -3.668 -14.973 -0.573 1.00 83.31 181 GLN A CA 1
ATOM 1422 C C . GLN A 1 181 ? -3.047 -15.504 0.739 1.00 83.31 181 GLN A C 1
ATOM 1424 O O . GLN A 1 181 ? -2.893 -16.713 0.910 1.00 83.31 181 GLN A O 1
ATOM 1429 N N . ARG A 1 182 ? -2.675 -14.624 1.678 1.00 89.31 182 ARG A N 1
ATOM 1430 C CA . ARG A 1 182 ? -2.085 -15.005 2.976 1.00 89.31 182 ARG A CA 1
ATOM 1431 C C . ARG A 1 182 ? -2.744 -14.286 4.160 1.00 89.31 182 ARG A C 1
ATOM 1433 O O . ARG A 1 182 ? -2.064 -13.875 5.095 1.00 89.31 182 ARG A O 1
ATOM 1440 N N . ASN A 1 183 ? -4.069 -14.180 4.137 1.00 92.19 183 ASN A N 1
ATOM 1441 C CA . ASN A 1 183 ? -4.922 -13.739 5.246 1.00 92.19 183 ASN A CA 1
ATOM 1442 C C . ASN A 1 183 ? -4.837 -12.254 5.671 1.00 92.19 183 ASN A C 1
ATOM 1444 O O . ASN A 1 183 ? -5.313 -11.903 6.749 1.00 92.19 183 ASN A O 1
ATOM 1448 N N . ALA A 1 184 ? -4.228 -11.353 4.886 1.00 96.12 184 ALA A N 1
ATOM 1449 C CA . ALA A 1 184 ? -4.172 -9.933 5.271 1.00 96.12 184 ALA A CA 1
ATOM 1450 C C . ALA A 1 184 ? -5.556 -9.272 5.357 1.00 96.12 184 ALA A C 1
ATOM 1452 O O . ALA A 1 184 ? -5.802 -8.494 6.278 1.00 96.12 184 ALA A O 1
ATOM 1453 N N . LEU A 1 185 ? -6.462 -9.578 4.423 1.00 96.44 185 LEU A N 1
ATOM 1454 C CA . LEU A 1 185 ? -7.826 -9.055 4.468 1.00 96.44 185 LEU A CA 1
ATOM 1455 C C . LEU A 1 185 ? -8.576 -9.597 5.688 1.00 96.44 185 LEU A C 1
ATOM 1457 O O . LEU A 1 185 ? -9.267 -8.845 6.359 1.00 96.44 185 LEU A O 1
ATOM 1461 N N . GLU A 1 186 ? -8.404 -10.873 6.002 1.00 96.56 186 GLU A N 1
ATOM 1462 C CA . GLU A 1 186 ? -9.034 -11.559 7.124 1.00 96.56 186 GLU A CA 1
ATOM 1463 C C . GLU A 1 186 ? -8.639 -10.919 8.460 1.00 96.56 186 GLU A C 1
ATOM 1465 O O . GLU A 1 186 ? -9.508 -10.721 9.304 1.00 96.56 186 GLU A O 1
ATOM 1470 N N . VAL A 1 187 ? -7.377 -10.497 8.616 1.00 97.38 187 VAL A N 1
ATOM 1471 C CA . VAL A 1 187 ? -6.906 -9.728 9.787 1.00 97.38 187 VAL A CA 1
ATOM 1472 C C . VAL A 1 187 ? -7.586 -8.356 9.894 1.00 97.38 187 VAL A C 1
ATOM 1474 O O . VAL A 1 187 ? -7.872 -7.882 10.990 1.00 97.38 187 VAL A O 1
ATOM 1477 N N . VAL A 1 188 ? -7.857 -7.690 8.768 1.00 97.94 188 VAL A N 1
ATOM 1478 C CA . VAL A 1 188 ? -8.593 -6.411 8.764 1.00 97.94 188 VAL A CA 1
ATOM 1479 C C . VAL A 1 188 ? -10.074 -6.638 9.080 1.00 97.94 188 VAL A C 1
ATOM 1481 O O . VAL A 1 188 ? -10.666 -5.908 9.874 1.00 97.94 188 VAL A O 1
ATOM 1484 N N . MET A 1 189 ? -10.682 -7.649 8.462 1.00 98.12 189 MET A N 1
ATOM 1485 C CA . MET A 1 189 ? -12.108 -7.942 8.585 1.00 98.12 189 MET A CA 1
ATOM 1486 C C . MET A 1 189 ? -12.469 -8.456 9.979 1.00 98.12 189 MET A C 1
ATOM 1488 O O . MET A 1 189 ? -13.517 -8.068 10.491 1.00 98.12 189 MET A O 1
ATOM 1492 N N . SER A 1 190 ? -11.617 -9.264 10.618 1.00 96.31 190 SER A N 1
ATOM 1493 C CA . SER A 1 190 ? -11.854 -9.766 11.978 1.00 96.31 190 SER A CA 1
ATOM 1494 C C . SER A 1 190 ? -12.044 -8.618 12.972 1.00 96.31 190 SER A C 1
ATOM 1496 O O . SER A 1 190 ? -13.002 -8.630 13.742 1.00 96.31 190 SER A O 1
ATOM 1498 N N . LEU A 1 191 ? -11.227 -7.562 12.872 1.00 96.62 191 LEU A N 1
ATOM 1499 C CA . LEU A 1 191 ? -11.348 -6.371 13.714 1.00 96.62 191 LEU A CA 1
ATOM 1500 C C . LEU A 1 191 ? -12.717 -5.683 13.558 1.00 96.62 191 LEU A C 1
ATOM 1502 O O . LEU A 1 191 ? -13.331 -5.293 14.547 1.00 96.62 191 LEU A O 1
ATOM 1506 N N . ILE A 1 192 ? -13.211 -5.550 12.322 1.00 98.44 192 ILE A N 1
ATOM 1507 C CA . ILE A 1 192 ? -14.488 -4.878 12.015 1.00 98.44 192 ILE A CA 1
ATOM 1508 C C . ILE A 1 192 ? -15.684 -5.721 12.461 1.00 98.44 192 ILE A C 1
ATOM 1510 O O . ILE A 1 192 ? -16.690 -5.197 12.949 1.00 98.44 192 ILE A O 1
ATOM 1514 N N . LEU A 1 193 ? -15.612 -7.030 12.226 1.00 98.00 193 LEU A N 1
ATOM 1515 C CA . LEU A 1 193 ? -16.710 -7.952 12.494 1.00 98.00 193 LEU A CA 1
ATOM 1516 C C . LEU A 1 193 ? -16.901 -8.183 13.996 1.00 98.00 193 LEU A C 1
ATOM 1518 O O . LEU A 1 193 ? -18.038 -8.328 14.439 1.00 98.00 193 LEU A O 1
ATOM 1522 N N . GLU A 1 194 ? -15.818 -8.168 14.771 1.00 97.38 194 GLU A N 1
ATOM 1523 C CA . GLU A 1 194 ? -15.845 -8.426 16.213 1.00 97.38 194 GLU A CA 1
ATOM 1524 C C . GLU A 1 194 ? -16.101 -7.176 17.063 1.00 97.38 194 GLU A C 1
ATOM 1526 O O . GLU A 1 194 ? -16.544 -7.322 18.201 1.00 97.38 194 GLU A O 1
ATOM 1531 N N . ALA A 1 195 ? -15.872 -5.970 16.529 1.00 98.25 195 ALA A N 1
ATOM 1532 C CA . ALA A 1 195 ? -16.044 -4.721 17.272 1.00 98.25 195 ALA A CA 1
ATOM 1533 C C . ALA A 1 195 ? -17.472 -4.537 17.813 1.00 98.25 195 ALA A C 1
ATOM 1535 O O . ALA A 1 195 ? -18.456 -4.796 17.100 1.00 98.25 195 ALA A O 1
ATOM 1536 N N . GLN A 1 196 ? -17.566 -4.041 19.049 1.00 98.19 196 GLN A N 1
ATOM 1537 C CA . GLN A 1 196 ? -18.820 -3.894 19.799 1.00 98.19 196 GLN A CA 1
ATOM 1538 C C . GLN A 1 196 ? -19.191 -2.442 20.125 1.00 98.19 196 GLN A C 1
ATOM 1540 O O . GLN A 1 196 ? -20.374 -2.121 20.189 1.00 98.19 196 GLN A O 1
ATOM 1545 N N . GLU A 1 197 ? -18.215 -1.556 20.315 1.00 98.25 197 GLU A N 1
ATOM 1546 C CA . GLU A 1 197 ? -18.440 -0.192 20.804 1.00 98.25 197 GLU A CA 1
ATOM 1547 C C . GLU A 1 197 ? -18.055 0.872 19.780 1.00 98.25 197 GLU A C 1
ATOM 1549 O O . GLU A 1 197 ? -18.847 1.771 19.495 1.00 98.25 197 GLU A O 1
ATOM 1554 N N . LYS A 1 198 ? -16.843 0.798 19.216 1.00 97.88 198 LYS A N 1
ATOM 1555 C CA . LYS A 1 198 ? -16.338 1.830 18.294 1.00 97.88 198 LYS A CA 1
ATOM 1556 C C . LYS A 1 198 ? -15.320 1.293 17.302 1.00 97.88 198 LYS A C 1
ATOM 1558 O O . LYS A 1 198 ? -14.534 0.411 17.631 1.00 97.88 198 LYS A O 1
ATOM 1563 N N . ILE A 1 199 ? -15.283 1.892 16.115 1.00 98.81 199 ILE A N 1
ATOM 1564 C CA . ILE A 1 199 ? -14.253 1.668 15.099 1.00 98.81 199 ILE A CA 1
ATOM 1565 C C . ILE A 1 199 ? -13.788 3.017 14.551 1.00 98.81 199 ILE A C 1
ATOM 1567 O O . ILE A 1 199 ? -14.552 3.729 13.898 1.00 98.81 199 ILE A O 1
ATOM 1571 N N . TYR A 1 200 ? -12.511 3.339 14.743 1.00 98.69 200 TYR A N 1
ATOM 1572 C CA . TYR A 1 200 ? -11.870 4.516 14.159 1.00 98.69 200 TYR A CA 1
ATOM 1573 C C . TYR A 1 200 ? -10.873 4.099 13.087 1.00 98.69 200 TYR A C 1
ATOM 1575 O O . TYR A 1 200 ? -9.922 3.368 13.353 1.00 98.69 200 TYR A O 1
ATOM 1583 N N . VAL A 1 201 ? -11.100 4.562 11.862 1.00 98.75 201 VAL A N 1
ATOM 1584 C CA . VAL A 1 201 ? -10.339 4.157 10.675 1.00 98.75 201 VAL A CA 1
ATOM 1585 C C . VAL A 1 201 ? -9.506 5.326 10.168 1.00 98.75 201 VAL A C 1
ATOM 1587 O O . VAL A 1 201 ? -10.055 6.404 9.955 1.00 98.75 201 VAL A O 1
ATOM 1590 N N . ALA A 1 202 ? -8.214 5.113 9.922 1.00 98.44 202 ALA A N 1
ATOM 1591 C CA . ALA A 1 202 ? -7.359 6.026 9.166 1.00 98.44 202 ALA A CA 1
ATOM 1592 C C . ALA A 1 202 ? -6.874 5.339 7.885 1.00 98.44 202 ALA A C 1
ATOM 1594 O O . ALA A 1 202 ? -6.255 4.273 7.945 1.00 98.44 202 ALA A O 1
ATOM 1595 N N . ALA A 1 203 ? -7.167 5.932 6.727 1.00 97.94 203 ALA A N 1
ATOM 1596 C CA . ALA A 1 203 ? -6.902 5.309 5.434 1.00 97.94 203 ALA A CA 1
ATOM 1597 C C . ALA A 1 203 ? -6.284 6.270 4.416 1.00 97.94 203 ALA A C 1
ATOM 1599 O O . ALA A 1 203 ? -6.855 7.308 4.098 1.00 97.94 203 ALA A O 1
ATOM 1600 N N . TYR A 1 204 ? -5.162 5.871 3.823 1.00 97.12 204 TYR A N 1
ATOM 1601 C CA . TYR A 1 204 ? -4.591 6.571 2.677 1.00 97.12 204 TYR A CA 1
ATOM 1602 C C . TYR A 1 204 ? -5.502 6.449 1.449 1.00 97.12 204 TYR A C 1
ATOM 1604 O O . TYR A 1 204 ? -6.174 7.401 1.084 1.00 97.12 204 TYR A O 1
ATOM 1612 N N . SER A 1 205 ? -5.606 5.262 0.846 1.00 96.06 205 SER A N 1
ATOM 1613 C CA . SER A 1 205 ? -6.550 4.999 -0.249 1.00 96.06 205 SER A CA 1
ATOM 1614 C C . SER A 1 205 ? -7.648 4.052 0.221 1.00 96.06 205 SER A C 1
ATOM 1616 O O . SER A 1 205 ? -7.345 2.977 0.751 1.00 96.06 205 SER A O 1
ATOM 1618 N N . PHE A 1 206 ? -8.914 4.439 0.024 1.00 96.88 206 PHE A N 1
ATOM 1619 C CA . PHE A 1 206 ? -10.063 3.648 0.451 1.00 96.88 206 PHE A CA 1
ATOM 1620 C C . PHE A 1 206 ? -11.074 3.431 -0.687 1.00 96.88 206 PHE A C 1
ATOM 1622 O O . PHE A 1 206 ? -11.969 4.234 -0.956 1.00 96.88 206 PHE A O 1
ATOM 1629 N N . THR A 1 207 ? -10.962 2.267 -1.331 1.00 95.56 207 THR A N 1
ATOM 1630 C CA . THR A 1 207 ? -11.810 1.858 -2.467 1.00 95.56 207 THR A CA 1
ATOM 1631 C C . THR A 1 207 ? -12.401 0.451 -2.322 1.00 95.56 207 THR A C 1
ATOM 1633 O O . THR A 1 207 ? -13.175 0.016 -3.175 1.00 95.56 207 THR A O 1
ATOM 1636 N N . SER A 1 208 ? -12.079 -0.281 -1.248 1.00 96.31 208 SER A N 1
ATOM 1637 C CA . SER A 1 208 ? -12.616 -1.625 -1.005 1.00 96.31 208 SER A CA 1
ATOM 1638 C C . SER A 1 208 ? -14.099 -1.578 -0.630 1.00 96.31 208 SER A C 1
ATOM 1640 O O . SER A 1 208 ? -14.468 -1.051 0.419 1.00 96.31 208 SER A O 1
ATOM 1642 N N . LYS A 1 209 ? -14.952 -2.175 -1.473 1.00 95.75 209 LYS A N 1
ATOM 1643 C CA . LYS A 1 209 ? -16.390 -2.337 -1.193 1.00 95.75 209 LYS A CA 1
ATOM 1644 C C . LYS A 1 209 ? -16.645 -3.242 0.006 1.00 95.75 209 LYS A C 1
ATOM 1646 O O . LYS A 1 209 ? -17.510 -2.940 0.812 1.00 95.75 209 LYS A O 1
ATOM 1651 N N . GLU A 1 210 ? -15.879 -4.318 0.119 1.00 95.88 210 GLU A N 1
ATOM 1652 C CA . GLU A 1 210 ? -16.034 -5.323 1.170 1.00 95.88 210 GLU A CA 1
ATOM 1653 C C . GLU A 1 210 ? -15.803 -4.724 2.561 1.00 95.88 210 GLU A C 1
ATOM 1655 O O . GLU A 1 210 ? -16.659 -4.839 3.435 1.00 95.88 210 GLU A O 1
ATOM 1660 N N . ILE A 1 211 ? -14.713 -3.968 2.722 1.00 98.19 211 ILE A N 1
ATOM 1661 C CA . ILE A 1 211 ? -14.411 -3.259 3.973 1.00 98.19 211 ILE A CA 1
ATOM 1662 C C . ILE A 1 211 ? -15.467 -2.176 4.236 1.00 98.19 211 ILE A C 1
ATOM 1664 O O . ILE A 1 211 ? -15.946 -2.040 5.359 1.00 98.19 211 ILE A O 1
ATOM 1668 N N . ALA A 1 212 ? -15.874 -1.421 3.209 1.00 98.19 212 ALA A N 1
ATOM 1669 C CA . ALA A 1 212 ? -16.882 -0.375 3.367 1.00 98.19 212 ALA A CA 1
ATOM 1670 C C . ALA A 1 212 ? -18.237 -0.934 3.835 1.00 98.19 212 ALA A C 1
ATOM 1672 O O . ALA A 1 212 ? -18.854 -0.379 4.741 1.00 98.19 212 ALA A O 1
ATOM 1673 N N . MET A 1 213 ? -18.685 -2.048 3.251 1.00 98.19 213 MET A N 1
ATOM 1674 C CA . MET A 1 213 ? -19.920 -2.726 3.647 1.00 98.19 213 MET A CA 1
ATOM 1675 C C . MET A 1 213 ? -19.830 -3.263 5.077 1.00 98.19 213 MET A C 1
ATOM 1677 O O . MET A 1 213 ? -20.753 -3.045 5.856 1.00 98.19 213 MET A O 1
ATOM 1681 N N . ALA A 1 214 ? -18.703 -3.870 5.460 1.00 98.56 214 ALA A N 1
ATOM 1682 C CA . ALA A 1 214 ? -18.510 -4.370 6.819 1.00 98.56 214 ALA A CA 1
ATOM 1683 C C . ALA A 1 214 ? -18.554 -3.253 7.876 1.00 98.56 214 ALA A C 1
ATOM 1685 O O . ALA A 1 214 ? -19.129 -3.443 8.947 1.00 98.56 214 ALA A O 1
ATOM 1686 N N . LEU A 1 215 ? -18.008 -2.069 7.571 1.00 98.75 215 LEU A N 1
ATOM 1687 C CA . LEU A 1 215 ? -18.104 -0.892 8.444 1.00 98.75 215 LEU A CA 1
ATOM 1688 C C . LEU A 1 215 ? -19.547 -0.386 8.582 1.00 98.75 215 LEU A C 1
ATOM 1690 O O . LEU A 1 215 ? -19.977 -0.033 9.679 1.00 98.75 215 LEU A O 1
ATOM 1694 N N . VAL A 1 216 ? -20.316 -0.374 7.490 1.00 98.56 216 VAL A N 1
ATOM 1695 C CA . VAL A 1 216 ? -21.747 -0.023 7.529 1.00 98.56 216 VAL A CA 1
ATOM 1696 C C . VAL A 1 216 ? -22.528 -1.030 8.366 1.00 98.56 216 VAL A C 1
ATOM 1698 O O . VAL A 1 216 ? -23.362 -0.634 9.180 1.00 98.56 216 VAL A O 1
ATOM 1701 N N . ASP A 1 217 ? -22.236 -2.320 8.222 1.00 98.56 217 ASP A N 1
ATOM 1702 C CA . ASP A 1 217 ? -22.869 -3.355 9.032 1.00 98.56 217 ASP A CA 1
ATOM 1703 C C . ASP A 1 217 ? -22.470 -3.243 10.508 1.00 98.56 217 ASP A C 1
ATOM 1705 O O . ASP A 1 217 ? -23.329 -3.401 11.371 1.00 98.56 217 ASP A O 1
ATOM 1709 N N . ALA A 1 218 ? -21.224 -2.874 10.828 1.00 98.56 218 ALA A N 1
ATOM 1710 C CA . ALA A 1 218 ? -20.818 -2.555 12.198 1.00 98.56 218 ALA A CA 1
ATOM 1711 C C . ALA A 1 218 ? -21.619 -1.383 12.774 1.00 98.56 218 ALA A C 1
ATOM 1713 O O . ALA A 1 218 ? -22.190 -1.499 13.859 1.00 98.56 218 ALA A O 1
ATOM 1714 N N . LYS A 1 219 ? -21.777 -0.297 12.013 1.00 98.19 219 LYS A N 1
ATOM 1715 C CA . LYS A 1 219 ? -22.632 0.819 12.424 1.00 98.19 219 LYS A CA 1
ATOM 1716 C C . LYS A 1 219 ? -24.081 0.384 12.665 1.00 98.19 219 LYS A C 1
ATOM 1718 O O . LYS A 1 219 ? -24.695 0.808 13.640 1.00 98.19 219 LYS A O 1
ATOM 1723 N N . ARG A 1 220 ? -24.636 -0.486 11.815 1.00 98.12 220 ARG A N 1
ATOM 1724 C CA . ARG A 1 220 ? -25.992 -1.038 12.003 1.00 98.12 220 ARG A CA 1
ATOM 1725 C C . ARG A 1 220 ? -26.123 -1.872 13.278 1.00 98.12 220 ARG A C 1
ATOM 1727 O O . ARG A 1 220 ? -27.215 -1.924 13.833 1.00 98.12 220 ARG A O 1
ATOM 1734 N N . ARG A 1 221 ? -25.033 -2.481 13.762 1.00 97.94 221 ARG A N 1
ATOM 1735 C CA . ARG A 1 221 ? -24.984 -3.148 15.076 1.00 97.94 221 ARG A CA 1
ATOM 1736 C C . ARG A 1 221 ? -24.934 -2.170 16.259 1.00 97.94 221 ARG A C 1
ATOM 1738 O O . ARG A 1 221 ? -25.054 -2.615 17.392 1.00 97.94 221 ARG A O 1
ATOM 1745 N N . GLY A 1 222 ? -24.795 -0.866 16.011 1.00 98.06 222 GLY A N 1
ATOM 1746 C CA . GLY A 1 222 ? -24.713 0.174 17.042 1.00 98.06 222 GLY A CA 1
ATOM 1747 C C . GLY A 1 222 ? -23.292 0.641 17.366 1.00 98.06 222 GLY A C 1
ATOM 1748 O O . GLY A 1 222 ? -23.126 1.461 18.262 1.00 98.06 222 GLY A O 1
ATOM 1749 N N . VAL A 1 223 ? -22.284 0.159 16.634 1.00 98.69 223 VAL A N 1
ATOM 1750 C CA . VAL A 1 223 ? -20.877 0.556 16.801 1.00 98.69 223 VAL A CA 1
ATOM 1751 C C . VAL A 1 223 ? -20.672 1.997 16.305 1.00 98.69 223 VAL A C 1
ATOM 1753 O O . VAL A 1 223 ? -21.115 2.342 15.206 1.00 98.69 223 VAL A O 1
ATOM 1756 N N . ASP A 1 224 ? -19.972 2.844 17.069 1.00 98.12 224 ASP A N 1
ATOM 1757 C CA . ASP A 1 224 ? -19.571 4.190 16.624 1.00 98.12 224 ASP A CA 1
ATOM 1758 C C . ASP A 1 224 ? -18.431 4.088 15.604 1.00 98.12 224 ASP A C 1
ATOM 1760 O O . ASP A 1 224 ? -17.268 3.886 15.958 1.00 98.12 224 ASP A O 1
ATOM 1764 N N . VAL A 1 225 ? -18.769 4.201 14.321 1.00 98.62 225 VAL A N 1
ATOM 1765 C CA . VAL A 1 225 ? -17.804 4.112 13.222 1.00 98.62 225 VAL A CA 1
ATOM 1766 C C . VAL A 1 225 ? -17.456 5.503 12.713 1.00 98.62 225 VAL A C 1
ATOM 1768 O O . VAL A 1 225 ? -18.344 6.246 12.299 1.00 98.62 225 VAL A O 1
ATOM 1771 N N . ARG A 1 226 ? -16.161 5.836 12.667 1.00 98.31 226 ARG A N 1
ATOM 1772 C CA . ARG A 1 226 ? -15.648 7.107 12.125 1.00 98.31 226 ARG A CA 1
ATOM 1773 C C . ARG A 1 226 ? -14.411 6.883 11.272 1.00 98.31 226 ARG A C 1
ATOM 1775 O O . ARG A 1 226 ? -13.582 6.026 11.575 1.00 98.31 226 ARG A O 1
ATOM 1782 N N . VAL A 1 227 ? -14.261 7.673 10.213 1.00 98.31 227 VAL A N 1
ATOM 1783 C CA . VAL A 1 227 ? -13.199 7.476 9.220 1.00 98.31 227 VAL A CA 1
ATOM 1784 C C . VAL A 1 227 ? -12.476 8.786 8.940 1.00 98.31 227 VAL A C 1
ATOM 1786 O O . VAL A 1 227 ? -13.121 9.784 8.658 1.00 98.31 227 VAL A O 1
ATOM 1789 N N . VAL A 1 228 ? -11.145 8.786 8.960 1.00 96.19 228 VAL A N 1
ATOM 1790 C CA . VAL A 1 228 ? -10.309 9.857 8.404 1.00 96.19 228 VAL A CA 1
ATOM 1791 C C . VAL A 1 228 ? -9.544 9.321 7.200 1.00 96.19 228 VAL A C 1
ATOM 1793 O O . VAL A 1 228 ? -8.976 8.227 7.249 1.00 96.19 228 VAL A O 1
ATOM 1796 N N . VAL A 1 229 ? -9.544 10.070 6.101 1.00 96.75 229 VAL A N 1
ATOM 1797 C CA . VAL A 1 229 ? -8.855 9.683 4.869 1.00 96.75 229 VAL A CA 1
ATOM 1798 C C . VAL A 1 229 ? -7.933 10.767 4.344 1.00 96.75 229 VAL A C 1
ATOM 1800 O O . VAL A 1 229 ? -8.114 11.947 4.641 1.00 96.75 229 VAL A O 1
ATOM 1803 N N . ASP A 1 230 ? -6.966 10.372 3.523 1.00 95.88 230 ASP A N 1
ATOM 1804 C CA . ASP A 1 230 ? -6.213 11.316 2.702 1.00 95.88 230 ASP A CA 1
ATOM 1805 C C . ASP A 1 230 ? -7.159 11.983 1.694 1.00 95.88 230 ASP A C 1
ATOM 1807 O O . ASP A 1 230 ? -7.938 11.302 1.015 1.00 95.88 230 ASP A O 1
ATOM 1811 N N . HIS A 1 231 ? -7.128 13.315 1.615 1.00 91.19 231 HIS A N 1
ATOM 1812 C CA . HIS A 1 231 ? -8.027 14.053 0.735 1.00 91.19 231 HIS A CA 1
ATOM 1813 C C . HIS A 1 231 ? -7.810 13.685 -0.734 1.00 91.19 231 HIS A C 1
ATOM 1815 O O . HIS A 1 231 ? -8.769 13.295 -1.404 1.00 91.19 231 HIS A O 1
ATOM 1821 N N . HIS A 1 232 ? -6.569 13.790 -1.216 1.00 90.81 232 HIS A N 1
ATOM 1822 C CA . HIS A 1 232 ? -6.234 13.627 -2.629 1.00 90.81 232 HIS A CA 1
ATOM 1823 C C . HIS A 1 232 ? -6.524 12.207 -3.110 1.00 90.81 232 HIS A C 1
ATOM 1825 O O . HIS A 1 232 ? -7.172 12.033 -4.137 1.00 90.81 232 HIS A O 1
ATOM 1831 N N . GLN A 1 233 ? -6.156 11.192 -2.322 1.00 93.06 233 GLN A N 1
ATOM 1832 C CA . GLN A 1 233 ? -6.385 9.789 -2.675 1.00 93.06 233 GLN A CA 1
ATOM 1833 C C . GLN A 1 233 ? -7.852 9.366 -2.729 1.00 93.06 233 GLN A C 1
ATOM 1835 O O . GLN A 1 233 ? -8.170 8.270 -3.199 1.00 93.06 233 GLN A O 1
ATOM 1840 N N . ASN A 1 234 ? -8.750 10.207 -2.219 1.00 92.25 234 ASN A N 1
ATOM 1841 C CA . ASN A 1 234 ? -10.177 9.934 -2.160 1.00 92.25 234 ASN A CA 1
ATOM 1842 C C . ASN A 1 234 ? -10.989 11.101 -2.759 1.00 92.25 234 ASN A C 1
ATOM 1844 O O . ASN A 1 234 ? -12.171 11.253 -2.431 1.00 92.25 234 ASN A O 1
ATOM 1848 N N . SER A 1 235 ? -10.384 11.955 -3.596 1.00 87.19 235 SER A N 1
ATOM 1849 C CA . SER A 1 235 ? -11.031 13.096 -4.271 1.00 87.19 235 SER A CA 1
ATOM 1850 C C . SER A 1 235 ? -11.544 12.719 -5.664 1.00 87.19 235 SER A C 1
ATOM 1852 O O . SER A 1 235 ? -11.217 11.661 -6.201 1.00 87.19 235 SER A O 1
ATOM 1854 N N . ASP A 1 236 ? -12.439 13.531 -6.245 1.00 80.88 236 ASP A N 1
ATOM 1855 C CA . ASP A 1 236 ? -13.025 13.261 -7.578 1.00 80.88 236 ASP A CA 1
ATOM 1856 C C . ASP A 1 236 ? -11.973 13.244 -8.686 1.00 80.88 236 ASP A C 1
ATOM 1858 O O . ASP A 1 236 ? -12.135 12.532 -9.674 1.00 80.88 236 ASP A O 1
ATOM 1862 N N . GLU A 1 237 ? -10.855 13.935 -8.472 1.00 81.00 237 GLU A N 1
ATOM 1863 C CA . GLU A 1 237 ? -9.718 13.990 -9.390 1.00 81.00 237 GLU A CA 1
ATOM 1864 C C . GLU A 1 237 ? -9.058 12.619 -9.596 1.00 81.00 237 GLU A C 1
ATOM 1866 O O . GLU A 1 237 ? -8.571 12.333 -10.688 1.00 81.00 237 GLU A O 1
ATOM 1871 N N . GLN A 1 238 ? -9.086 11.743 -8.585 1.00 78.12 238 GLN A N 1
ATOM 1872 C CA . GLN A 1 238 ? -8.558 10.379 -8.697 1.00 78.12 238 GLN A CA 1
ATOM 1873 C C . GLN A 1 238 ? -9.417 9.491 -9.620 1.00 78.12 238 GLN A C 1
ATOM 1875 O O . GLN A 1 238 ? -8.920 8.522 -10.198 1.00 78.12 238 GLN A O 1
ATOM 1880 N N . GLY A 1 239 ? -10.707 9.820 -9.765 1.00 72.56 239 GLY A N 1
ATOM 1881 C CA . GLY A 1 239 ? -11.693 9.034 -10.504 1.00 72.56 239 GLY A CA 1
ATOM 1882 C C . GLY A 1 239 ? -12.056 7.685 -9.855 1.00 72.56 239 GLY A C 1
ATOM 1883 O O . GLY A 1 239 ? -11.412 7.199 -8.928 1.00 72.56 239 GLY A O 1
ATOM 1884 N N . GLY A 1 240 ? -13.114 7.049 -10.368 1.00 77.50 240 GLY A N 1
ATOM 1885 C CA . GLY A 1 240 ? -13.545 5.709 -9.947 1.00 77.50 240 GLY A CA 1
ATOM 1886 C C . GLY A 1 240 ? -14.402 5.657 -8.673 1.00 77.50 240 GLY A C 1
ATOM 1887 O O . GLY A 1 240 ? -14.846 6.672 -8.146 1.00 77.50 240 GLY A O 1
ATOM 1888 N N . TYR A 1 241 ? -14.688 4.433 -8.211 1.00 80.06 241 TYR A N 1
ATOM 1889 C CA . TYR A 1 241 ? -15.453 4.199 -6.981 1.00 80.06 241 TYR A CA 1
ATOM 1890 C C . TYR A 1 241 ? -14.624 4.538 -5.745 1.00 80.06 241 TYR A C 1
ATOM 1892 O O . TYR A 1 241 ? -13.476 4.107 -5.626 1.00 80.06 241 TYR A O 1
ATOM 1900 N N . LYS A 1 242 ? -15.262 5.197 -4.779 1.00 81.00 242 LYS A N 1
ATOM 1901 C CA . LYS A 1 242 ? -14.667 5.528 -3.490 1.00 81.00 242 LYS A CA 1
ATOM 1902 C C . LYS A 1 242 ? -15.548 5.014 -2.375 1.00 81.00 242 LYS A C 1
ATOM 1904 O O . LYS A 1 242 ? -16.752 5.263 -2.352 1.00 81.00 242 LYS A O 1
ATOM 1909 N N . ALA A 1 243 ? -14.933 4.330 -1.422 1.00 90.00 243 ALA A N 1
ATOM 1910 C CA . ALA A 1 243 ? -15.652 3.845 -0.256 1.00 90.00 243 ALA A CA 1
ATOM 1911 C C . ALA A 1 243 ? -16.215 5.003 0.577 1.00 90.00 243 ALA A C 1
ATOM 1913 O O . ALA A 1 243 ? -17.292 4.876 1.145 1.00 90.00 243 ALA A O 1
ATOM 1914 N N . VAL A 1 244 ? -15.512 6.137 0.617 1.00 89.88 244 VAL A N 1
ATOM 1915 C CA . VAL A 1 244 ? -15.866 7.274 1.474 1.00 89.88 244 VAL A CA 1
ATOM 1916 C C . VAL A 1 244 ? -17.214 7.904 1.143 1.00 89.88 244 VAL A C 1
ATOM 1918 O O . VAL A 1 244 ? -17.966 8.192 2.066 1.00 89.88 244 VAL A O 1
ATOM 1921 N N . ASP A 1 245 ? -17.572 8.032 -0.135 1.00 90.50 245 ASP A N 1
ATOM 1922 C CA . ASP A 1 245 ? -18.860 8.623 -0.524 1.00 90.50 245 ASP A CA 1
ATOM 1923 C C . ASP A 1 245 ? -20.016 7.690 -0.143 1.00 90.50 245 ASP A C 1
ATOM 1925 O O . ASP A 1 245 ? -21.053 8.123 0.361 1.00 90.50 245 ASP A O 1
ATOM 1929 N N . TYR A 1 246 ? -19.802 6.380 -0.306 1.00 92.50 246 TYR A N 1
ATOM 1930 C CA . TYR A 1 246 ? -20.738 5.365 0.162 1.00 92.50 246 TYR A CA 1
ATOM 1931 C C . TYR A 1 246 ? -20.889 5.405 1.689 1.00 92.50 246 TYR A C 1
ATOM 1933 O O . TYR A 1 246 ? -22.015 5.445 2.177 1.00 92.50 246 TYR A O 1
ATOM 1941 N N . LEU A 1 247 ? -19.792 5.468 2.447 1.00 93.12 247 LEU A N 1
ATOM 1942 C CA . LEU A 1 247 ? -19.824 5.553 3.911 1.00 93.12 247 LEU A CA 1
ATOM 1943 C C . LEU A 1 247 ? -20.569 6.808 4.390 1.00 93.12 247 LEU A C 1
ATOM 1945 O O . LEU A 1 247 ? -21.458 6.703 5.236 1.00 93.12 247 LEU A O 1
ATOM 1949 N N . SER A 1 248 ? -20.282 7.975 3.804 1.00 92.88 248 SER A N 1
ATOM 1950 C CA . SER A 1 248 ? -20.995 9.219 4.112 1.00 92.88 248 SER A CA 1
ATOM 1951 C C . SER A 1 248 ? -22.489 9.127 3.798 1.00 92.88 248 SER A C 1
ATOM 1953 O O . SER A 1 248 ? -23.297 9.602 4.588 1.00 92.88 248 SER A O 1
ATOM 1955 N N . SER A 1 249 ? -22.882 8.449 2.711 1.00 92.88 249 SER A N 1
ATOM 1956 C CA . SER A 1 249 ? -24.302 8.207 2.394 1.00 92.88 249 SER A CA 1
ATOM 1957 C C . SER A 1 249 ? -25.026 7.309 3.407 1.00 92.88 249 SER A C 1
ATOM 1959 O O . SER A 1 249 ? -26.251 7.250 3.407 1.00 92.88 249 SER A O 1
ATOM 1961 N N . GLN A 1 250 ? -24.277 6.580 4.242 1.00 95.31 250 GLN A N 1
ATOM 1962 C CA . GLN A 1 250 ? -24.786 5.756 5.343 1.00 95.31 250 GLN A CA 1
ATOM 1963 C C . GLN A 1 250 ? -24.608 6.462 6.702 1.00 95.31 250 GLN A C 1
ATOM 1965 O O . GLN A 1 250 ? -24.554 5.814 7.753 1.00 95.31 250 GLN A O 1
ATOM 1970 N N . ASP A 1 251 ? -24.469 7.791 6.689 1.00 93.31 251 ASP A N 1
ATOM 1971 C CA . ASP A 1 251 ? -24.287 8.675 7.844 1.00 93.31 251 ASP A CA 1
ATOM 1972 C C . ASP A 1 251 ? -23.027 8.365 8.684 1.00 93.31 251 ASP A C 1
ATOM 1974 O O . ASP A 1 251 ? -22.985 8.667 9.879 1.00 93.31 251 ASP A O 1
ATOM 1978 N N . ILE A 1 252 ? -22.024 7.667 8.139 1.00 95.38 252 ILE A N 1
ATOM 1979 C CA . ILE A 1 252 ? -20.738 7.467 8.829 1.00 95.38 252 ILE A CA 1
ATOM 1980 C C . ILE A 1 252 ? -19.933 8.769 8.717 1.00 95.38 252 ILE A C 1
ATOM 1982 O O . ILE A 1 252 ? -19.710 9.233 7.594 1.00 95.38 252 ILE A O 1
ATOM 1986 N N . PRO A 1 253 ? -19.470 9.369 9.833 1.00 95.88 253 PRO A N 1
ATOM 1987 C CA . PRO A 1 253 ? -18.600 10.537 9.786 1.00 95.88 253 PRO A CA 1
ATOM 1988 C C . PRO A 1 253 ? -17.298 10.241 9.036 1.00 95.88 253 PRO A C 1
ATOM 1990 O O . PRO A 1 253 ? -16.535 9.350 9.424 1.00 95.88 253 PRO A O 1
ATOM 1993 N N . VAL A 1 254 ? -17.042 11.016 7.979 1.00 95.12 254 VAL A N 1
ATOM 1994 C CA . VAL A 1 254 ? -15.812 10.952 7.184 1.00 95.12 254 VAL A CA 1
ATOM 1995 C C . VAL A 1 254 ? -15.094 12.298 7.239 1.00 95.12 254 VAL A C 1
ATOM 1997 O O . VAL A 1 254 ? -15.648 13.326 6.858 1.00 95.12 254 VAL A O 1
ATOM 2000 N N . PHE A 1 255 ? -13.840 12.273 7.676 1.00 94.00 255 PHE A N 1
ATOM 2001 C CA . PHE A 1 255 ? -12.926 13.407 7.742 1.00 94.00 255 PHE A CA 1
ATOM 2002 C C . PHE A 1 255 ? -11.887 13.285 6.623 1.00 94.00 255 PHE A C 1
ATOM 2004 O O . PHE A 1 255 ? -11.451 12.182 6.289 1.00 94.00 255 PHE A O 1
ATOM 2011 N N . ARG A 1 256 ? -11.475 14.409 6.035 1.00 91.06 256 ARG A N 1
ATOM 2012 C CA . ARG A 1 256 ? -10.468 14.451 4.965 1.00 91.06 256 ARG A CA 1
ATOM 2013 C C . ARG A 1 256 ? -9.268 15.261 5.446 1.00 91.06 256 ARG A C 1
ATOM 2015 O O . ARG A 1 256 ? -9.415 16.441 5.745 1.00 91.06 256 ARG A O 1
ATOM 2022 N N . SER A 1 257 ? -8.105 14.622 5.535 1.00 89.25 257 SER A N 1
ATOM 2023 C CA . SER A 1 257 ? -6.844 15.271 5.899 1.00 89.25 257 SER A CA 1
ATOM 2024 C C . SER A 1 257 ? -6.185 15.868 4.653 1.00 89.25 257 SER A C 1
ATOM 2026 O O . SER A 1 257 ? -6.017 15.186 3.641 1.00 89.25 257 SER A O 1
ATOM 2028 N N . GLU A 1 258 ? -5.831 17.152 4.738 1.00 88.62 258 GLU A N 1
ATOM 2029 C CA . GLU A 1 258 ? -5.256 17.958 3.645 1.00 88.62 258 GLU A CA 1
ATOM 2030 C C . GLU A 1 258 ? -3.895 18.577 4.007 1.00 88.62 258 GLU A C 1
ATOM 2032 O O . GLU A 1 258 ? -3.288 19.262 3.189 1.00 88.62 258 GLU A O 1
ATOM 2037 N N . ASN A 1 259 ? -3.406 18.369 5.234 1.00 84.50 259 ASN A N 1
ATOM 2038 C CA . ASN A 1 259 ? -2.206 19.045 5.742 1.00 84.50 259 ASN A CA 1
ATOM 2039 C C . ASN A 1 259 ? -0.887 18.400 5.301 1.00 84.50 259 ASN A C 1
ATOM 2041 O O . ASN A 1 259 ? 0.185 18.942 5.570 1.00 84.50 259 ASN A O 1
ATOM 2045 N N . TYR A 1 260 ? -0.944 17.246 4.639 1.00 86.00 260 TYR A N 1
ATOM 2046 C CA . TYR A 1 260 ? 0.227 16.466 4.253 1.00 86.00 260 TYR A CA 1
ATOM 2047 C C . TYR A 1 260 ? 0.259 16.252 2.750 1.00 86.00 260 TYR A C 1
ATOM 2049 O O . TYR A 1 260 ? -0.778 16.133 2.107 1.00 86.00 260 TYR A O 1
ATOM 2057 N N . ALA A 1 261 ? 1.468 16.079 2.210 1.00 87.44 261 ALA A N 1
ATOM 2058 C CA . ALA A 1 261 ? 1.633 15.560 0.854 1.00 87.44 261 ALA A CA 1
ATOM 2059 C C . ALA A 1 261 ? 0.993 14.165 0.693 1.00 87.44 261 ALA A C 1
ATOM 2061 O O . ALA A 1 261 ? 0.541 13.817 -0.394 1.00 87.44 261 ALA A O 1
ATOM 2062 N N . ALA A 1 262 ? 0.969 13.375 1.774 1.00 89.62 262 ALA A N 1
ATOM 2063 C CA . ALA A 1 262 ? 0.216 12.131 1.877 1.00 89.62 262 ALA A CA 1
ATOM 2064 C C . ALA A 1 262 ? -0.076 11.792 3.349 1.00 89.62 262 ALA A C 1
ATOM 2066 O O . ALA A 1 262 ? 0.854 11.528 4.117 1.00 89.62 262 ALA A O 1
ATOM 2067 N N . MET A 1 263 ? -1.351 11.705 3.737 1.00 95.06 263 MET A N 1
ATOM 2068 C CA . MET A 1 263 ? -1.762 11.046 4.982 1.00 95.06 263 MET A CA 1
ATOM 2069 C C . MET A 1 263 ? -1.674 9.531 4.760 1.00 95.06 263 MET A C 1
ATOM 2071 O O . MET A 1 263 ? -2.636 8.854 4.405 1.00 95.06 263 MET A O 1
ATOM 2075 N N . HIS A 1 264 ? -0.459 8.989 4.867 1.00 96.88 264 HIS A N 1
ATOM 2076 C CA . HIS A 1 264 ? -0.147 7.643 4.382 1.00 96.88 264 HIS A CA 1
ATOM 2077 C C . HIS A 1 264 ? -0.461 6.522 5.390 1.00 96.88 264 HIS A C 1
ATOM 2079 O O . HIS A 1 264 ? 0.005 5.392 5.222 1.00 96.88 264 HIS A O 1
ATOM 2085 N N . HIS A 1 265 ? -1.262 6.791 6.420 1.00 97.94 265 HIS A N 1
ATOM 2086 C CA . HIS A 1 265 ? -1.655 5.774 7.389 1.00 97.94 265 HIS A CA 1
ATOM 2087 C C . HIS A 1 265 ? -2.630 4.749 6.799 1.00 97.94 265 HIS A C 1
ATOM 2089 O O . HIS A 1 265 ? -3.442 5.053 5.924 1.00 97.94 265 HIS A O 1
ATOM 2095 N N . LYS A 1 266 ? -2.523 3.512 7.290 1.00 98.12 266 LYS A N 1
ATOM 2096 C CA . LYS A 1 266 ? -3.501 2.437 7.101 1.00 98.12 266 LYS A CA 1
ATOM 2097 C C . LYS A 1 266 ? -3.648 1.719 8.437 1.00 98.12 266 LYS A C 1
ATOM 2099 O O . LYS A 1 266 ? -2.932 0.757 8.715 1.00 98.12 266 LYS A O 1
ATOM 2104 N N . PHE A 1 267 ? -4.465 2.288 9.313 1.00 98.62 267 PHE A N 1
ATOM 2105 C CA . PHE A 1 267 ? -4.724 1.688 10.615 1.00 98.62 267 PHE A CA 1
ATOM 2106 C C . PHE A 1 267 ? -6.201 1.763 10.982 1.00 98.62 267 PHE A C 1
ATOM 2108 O O . PHE A 1 267 ? -6.968 2.561 10.431 1.00 98.62 267 PHE A O 1
ATOM 2115 N N . MET A 1 268 ? -6.596 0.904 11.907 1.00 98.50 268 MET A N 1
ATOM 2116 C CA . MET A 1 268 ? -7.926 0.861 12.485 1.00 98.50 268 MET A CA 1
ATOM 2117 C C . MET A 1 268 ? -7.806 0.598 13.979 1.00 98.50 268 MET A C 1
ATOM 2119 O O . MET A 1 268 ? -7.039 -0.267 14.389 1.00 98.50 268 MET A O 1
ATOM 2123 N N . VAL A 1 269 ? -8.574 1.320 14.788 1.00 98.69 269 VAL A N 1
ATOM 2124 C CA . VAL A 1 269 ? -8.723 1.037 16.216 1.00 98.69 269 VAL A CA 1
ATOM 2125 C C . VAL A 1 269 ? -10.148 0.577 16.473 1.00 98.69 269 VAL A C 1
ATOM 2127 O O . VAL A 1 269 ? -11.081 1.282 16.094 1.00 98.69 269 VAL A O 1
ATOM 2130 N N . ALA A 1 270 ? -10.315 -0.571 17.125 1.00 98.62 270 ALA A N 1
ATOM 2131 C CA . ALA A 1 270 ? -11.609 -1.085 17.560 1.00 98.62 270 ALA A CA 1
ATOM 2132 C C . ALA A 1 270 ? -11.687 -1.131 19.092 1.00 98.62 270 ALA A C 1
ATOM 2134 O O . ALA A 1 270 ? -10.712 -1.475 19.765 1.00 98.62 270 ALA A O 1
ATOM 2135 N N . ASP A 1 271 ? -12.833 -0.718 19.634 1.00 98.31 271 ASP A N 1
ATOM 2136 C CA . ASP A 1 271 ? -13.227 -0.772 21.054 1.00 98.31 271 ASP A CA 1
ATOM 2137 C C . ASP A 1 271 ? -12.264 -0.092 22.046 1.00 98.31 271 ASP A C 1
ATOM 2139 O O . ASP A 1 271 ? -12.437 -0.136 23.257 1.00 98.31 271 ASP A O 1
ATOM 2143 N N . GLY A 1 272 ? -11.262 0.635 21.543 1.00 96.44 272 GLY A N 1
ATOM 2144 C CA . GLY A 1 272 ? -10.222 1.249 22.371 1.00 96.44 272 GLY A CA 1
ATOM 2145 C C . GLY A 1 272 ? -9.224 0.252 22.954 1.00 96.44 272 GLY A C 1
ATOM 2146 O O . GLY A 1 272 ? -8.479 0.614 23.856 1.00 96.44 272 GLY A O 1
ATOM 2147 N N . THR A 1 273 ? -9.192 -0.977 22.441 1.00 96.88 273 THR A N 1
ATOM 2148 C CA . THR A 1 273 ? -8.315 -2.050 22.934 1.00 96.88 273 THR A CA 1
ATOM 2149 C C . THR A 1 273 ? -7.694 -2.876 21.810 1.00 96.88 273 THR A C 1
ATOM 2151 O O . THR A 1 273 ? -6.771 -3.648 22.064 1.00 96.88 273 THR A O 1
ATOM 2154 N N . HIS A 1 274 ? -8.148 -2.731 20.565 1.00 97.75 274 HIS A N 1
ATOM 2155 C CA . HIS A 1 274 ? -7.622 -3.470 19.421 1.00 97.75 274 HIS A CA 1
ATOM 2156 C C . HIS A 1 274 ? -7.114 -2.506 18.354 1.00 97.75 274 HIS A C 1
ATOM 2158 O O . HIS A 1 274 ? -7.783 -1.521 18.048 1.00 97.75 274 HIS A O 1
ATOM 2164 N N . VAL A 1 275 ? -5.952 -2.788 17.766 1.00 98.31 275 VAL A N 1
ATOM 2165 C CA . VAL A 1 275 ? -5.348 -1.943 16.727 1.00 98.31 275 VAL A CA 1
ATOM 2166 C C . VAL A 1 275 ? -4.891 -2.800 15.563 1.00 98.31 275 VAL A C 1
ATOM 2168 O O . VAL A 1 275 ? -4.030 -3.656 15.733 1.00 98.31 275 VAL A O 1
ATOM 2171 N N . GLN A 1 276 ? -5.406 -2.531 14.369 1.00 98.31 276 GLN A N 1
ATOM 2172 C CA . GLN A 1 276 ? -4.834 -3.023 13.124 1.00 98.31 276 GLN A CA 1
ATOM 2173 C C . GLN A 1 276 ? -3.957 -1.941 12.494 1.00 98.31 276 GLN A C 1
ATOM 2175 O O . GLN A 1 276 ? -4.348 -0.779 12.446 1.00 98.31 276 GLN A O 1
ATOM 2180 N N . LEU A 1 277 ? -2.780 -2.319 11.998 1.00 97.00 277 LEU A N 1
ATOM 2181 C CA . LEU A 1 277 ? -1.906 -1.472 11.185 1.00 97.00 277 LEU A CA 1
ATOM 2182 C C . LEU A 1 277 ? -1.132 -2.299 10.150 1.00 97.00 277 LEU A C 1
ATOM 2184 O O . LEU A 1 277 ? -1.168 -3.531 10.157 1.00 97.00 277 LEU A O 1
ATOM 2188 N N . GLY A 1 278 ? -0.436 -1.630 9.234 1.00 96.38 278 GLY A N 1
ATOM 2189 C CA . GLY A 1 278 ? 0.419 -2.282 8.245 1.00 96.38 278 GLY A CA 1
ATOM 2190 C C . GLY A 1 278 ? 0.563 -1.468 6.965 1.00 96.38 278 GLY A C 1
ATOM 2191 O O . GLY A 1 278 ? 0.318 -0.262 6.948 1.00 96.38 278 GLY A O 1
ATOM 2192 N N . SER A 1 279 ? 0.970 -2.131 5.884 1.00 97.62 279 SER A N 1
ATOM 2193 C CA . SER A 1 279 ? 1.055 -1.510 4.557 1.00 97.62 279 SER A CA 1
ATOM 2194 C C . SER A 1 279 ? -0.277 -1.569 3.794 1.00 97.62 279 SER A C 1
ATOM 2196 O O . SER A 1 279 ? -0.505 -0.748 2.905 1.00 97.62 279 SER A O 1
ATOM 2198 N N . PHE A 1 280 ? -1.170 -2.485 4.192 1.00 97.62 280 PHE A N 1
ATOM 2199 C CA . PHE A 1 280 ? -2.425 -2.801 3.514 1.00 97.62 280 PHE A CA 1
ATOM 2200 C C . PHE A 1 280 ? -3.350 -1.580 3.383 1.00 97.62 280 PHE A C 1
ATOM 2202 O O . PHE A 1 280 ? -4.063 -1.208 4.312 1.00 97.62 280 PHE A O 1
ATOM 2209 N N . ASN A 1 281 ? -3.379 -0.961 2.201 1.00 97.56 281 ASN A N 1
ATOM 2210 C CA . ASN A 1 281 ? -4.405 0.031 1.867 1.00 97.56 281 ASN A CA 1
ATOM 2211 C C . ASN A 1 281 ? -5.783 -0.636 1.806 1.00 97.56 281 ASN A C 1
ATOM 2213 O O . ASN A 1 281 ? -5.896 -1.756 1.320 1.00 97.56 281 ASN A O 1
ATOM 2217 N N . TYR A 1 282 ? -6.857 0.053 2.193 1.00 97.50 282 TYR A N 1
ATOM 2218 C CA . TYR A 1 282 ? -8.214 -0.511 2.154 1.00 97.50 282 TYR A CA 1
ATOM 2219 C C . TYR A 1 282 ? -8.786 -0.503 0.728 1.00 97.50 282 TYR A C 1
ATOM 2221 O O . TYR A 1 282 ? -9.765 0.170 0.402 1.00 97.50 282 TYR A O 1
ATOM 2229 N N . THR A 1 283 ? -8.146 -1.267 -0.155 1.00 96.38 283 THR A N 1
ATOM 2230 C CA . THR A 1 283 ? -8.414 -1.363 -1.593 1.00 96.38 283 THR A CA 1
ATOM 2231 C C . THR A 1 283 ? -8.409 -2.828 -2.024 1.00 96.38 283 THR A C 1
ATOM 2233 O O . THR A 1 283 ? -7.721 -3.659 -1.434 1.00 96.38 283 THR A O 1
ATOM 2236 N N . SER A 1 284 ? -9.123 -3.171 -3.097 1.00 93.00 284 SER A N 1
ATOM 2237 C CA . SER A 1 284 ? -9.113 -4.552 -3.608 1.00 93.00 284 SER A CA 1
ATOM 2238 C C . SER A 1 284 ? -7.737 -4.983 -4.135 1.00 93.00 284 SER A C 1
ATOM 2240 O O . SER A 1 284 ? -7.395 -6.160 -4.068 1.00 93.00 284 SER A O 1
ATOM 2242 N N . SER A 1 285 ? -6.920 -4.047 -4.637 1.00 92.94 285 SER A N 1
ATOM 2243 C CA . SER A 1 285 ? -5.543 -4.335 -5.063 1.00 92.94 285 SER A CA 1
ATOM 2244 C C . SER A 1 285 ? -4.635 -4.736 -3.911 1.00 92.94 285 SER A C 1
ATOM 2246 O O . SER A 1 285 ? -3.799 -5.613 -4.108 1.00 92.94 285 SER A O 1
ATOM 2248 N N . ALA A 1 286 ? -4.817 -4.142 -2.728 1.00 93.25 286 ALA A N 1
ATOM 2249 C CA . ALA A 1 286 ? -4.033 -4.500 -1.552 1.00 93.25 286 ALA A CA 1
ATOM 2250 C C . ALA A 1 286 ? -4.234 -5.969 -1.163 1.00 93.25 286 ALA A C 1
ATOM 2252 O O . ALA A 1 286 ? -3.282 -6.630 -0.776 1.00 93.25 286 ALA A O 1
ATOM 2253 N N . ASN A 1 287 ? -5.444 -6.510 -1.332 1.00 93.38 287 ASN A N 1
ATOM 2254 C CA . ASN A 1 287 ? -5.700 -7.930 -1.096 1.00 93.38 287 ASN A CA 1
ATOM 2255 C C . ASN A 1 287 ? -5.210 -8.826 -2.247 1.00 93.38 287 ASN A C 1
ATOM 2257 O O . ASN A 1 287 ? -4.565 -9.848 -2.034 1.00 93.38 287 ASN A O 1
ATOM 2261 N N . LEU A 1 288 ? -5.547 -8.463 -3.488 1.00 91.44 288 LEU A N 1
ATOM 2262 C CA . LEU A 1 288 ? -5.480 -9.402 -4.613 1.00 91.44 288 LEU A CA 1
ATOM 2263 C C . LEU A 1 288 ? -4.197 -9.316 -5.443 1.00 91.44 288 LEU A C 1
ATOM 2265 O O . LEU A 1 288 ? -3.929 -10.227 -6.223 1.00 91.44 288 LEU A O 1
ATOM 2269 N N . ARG A 1 289 ? -3.448 -8.212 -5.359 1.00 90.19 289 ARG A N 1
ATOM 2270 C CA . ARG A 1 289 ? -2.350 -7.919 -6.298 1.00 90.19 289 ARG A CA 1
ATOM 2271 C C . ARG A 1 289 ? -1.053 -7.496 -5.624 1.00 90.19 289 ARG A C 1
ATOM 2273 O O . ARG A 1 289 ? 0.013 -7.867 -6.103 1.00 90.19 289 ARG A O 1
ATOM 2280 N N . ASN A 1 290 ? -1.135 -6.712 -4.559 1.00 93.81 290 ASN A N 1
ATOM 2281 C CA . ASN A 1 290 ? 0.040 -6.141 -3.920 1.00 93.81 290 ASN A CA 1
ATOM 2282 C C . ASN A 1 290 ? 0.643 -7.111 -2.900 1.00 93.81 290 ASN A C 1
ATOM 2284 O O . ASN A 1 290 ? -0.071 -7.889 -2.267 1.00 93.81 290 ASN A O 1
ATOM 2288 N N . ALA A 1 291 ? 1.956 -7.006 -2.703 1.00 94.56 291 ALA A N 1
ATOM 2289 C CA . ALA A 1 291 ? 2.605 -7.549 -1.521 1.00 94.56 291 ALA A CA 1
ATOM 2290 C C . ALA A 1 291 ? 2.334 -6.598 -0.351 1.00 94.56 291 ALA A C 1
ATOM 2292 O O . ALA A 1 291 ? 2.845 -5.480 -0.336 1.00 94.56 291 ALA A O 1
ATOM 2293 N N . GLU A 1 292 ? 1.501 -7.025 0.591 1.00 96.44 292 GLU A N 1
ATOM 2294 C CA . GLU A 1 292 ? 1.086 -6.208 1.733 1.00 96.44 292 GLU A CA 1
ATOM 2295 C C . GLU A 1 292 ? 1.223 -6.988 3.034 1.00 96.44 292 GLU A C 1
ATOM 2297 O O . GLU A 1 292 ? 1.227 -8.219 3.033 1.00 96.44 292 GLU A O 1
ATOM 2302 N N . THR A 1 293 ? 1.258 -6.254 4.140 1.00 97.62 293 THR A N 1
ATOM 2303 C CA . THR A 1 293 ? 1.187 -6.792 5.497 1.00 97.62 293 THR A CA 1
ATOM 2304 C C . THR A 1 293 ? 0.045 -6.113 6.246 1.00 97.62 293 THR A C 1
ATOM 2306 O O . THR A 1 293 ? -0.077 -4.884 6.207 1.00 97.62 293 THR A O 1
ATOM 2309 N N . ALA A 1 294 ? -0.749 -6.902 6.966 1.00 97.56 294 ALA A N 1
ATOM 2310 C CA . ALA A 1 294 ? -1.697 -6.445 7.974 1.00 97.56 294 ALA A CA 1
ATOM 2311 C C . ALA A 1 294 ? -1.382 -7.137 9.306 1.00 97.56 294 ALA A C 1
ATOM 2313 O O . ALA A 1 294 ? -1.214 -8.354 9.355 1.00 97.56 294 ALA A O 1
ATOM 2314 N N . ILE A 1 295 ? -1.283 -6.358 10.379 1.00 98.06 295 ILE A N 1
ATOM 2315 C CA . ILE A 1 295 ? -1.039 -6.840 11.739 1.00 98.06 295 ILE A CA 1
ATOM 2316 C C . ILE A 1 295 ? -2.164 -6.309 12.615 1.00 98.06 295 ILE A C 1
ATOM 2318 O O . ILE A 1 295 ? -2.415 -5.105 12.592 1.00 98.06 295 ILE A O 1
ATOM 2322 N N . ALA A 1 296 ? -2.810 -7.175 13.390 1.00 97.75 296 ALA A N 1
ATOM 2323 C CA . ALA A 1 296 ? -3.754 -6.774 14.425 1.00 97.75 296 ALA A CA 1
ATOM 2324 C C . ALA A 1 296 ? -3.178 -7.087 15.803 1.00 97.75 296 ALA A C 1
ATOM 2326 O O . ALA A 1 296 ? -2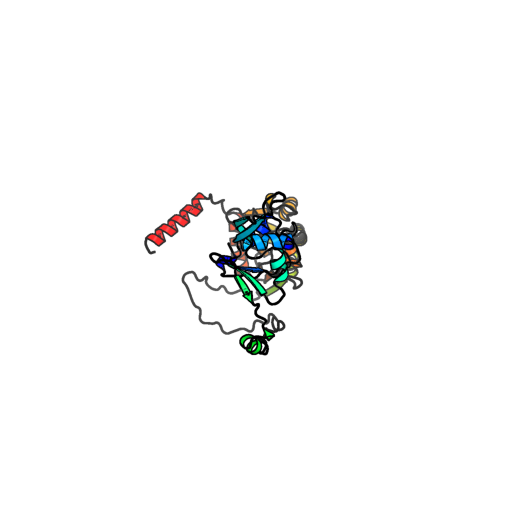.820 -8.224 16.082 1.00 97.75 296 ALA A O 1
ATOM 2327 N N . PHE A 1 297 ? -3.112 -6.087 16.671 1.00 97.44 297 PHE A N 1
ATOM 2328 C CA . PHE A 1 297 ? -2.830 -6.224 18.093 1.00 97.44 297 PHE A CA 1
ATOM 2329 C C . PHE A 1 297 ? -4.158 -6.256 18.844 1.00 97.44 297 PHE A C 1
ATOM 2331 O O . PHE A 1 297 ? -4.995 -5.365 18.681 1.00 97.44 297 PHE A O 1
ATOM 2338 N N . ARG A 1 298 ? -4.368 -7.285 19.663 1.00 96.50 298 ARG A N 1
ATOM 2339 C CA . ARG A 1 298 ? -5.583 -7.473 20.458 1.00 96.50 298 ARG A CA 1
ATOM 2340 C C . ARG A 1 298 ? -5.300 -7.211 21.931 1.00 96.50 298 ARG A C 1
ATOM 2342 O O . ARG A 1 298 ? -4.199 -7.498 22.397 1.00 96.50 298 ARG A O 1
ATOM 2349 N N . ASN A 1 299 ? -6.305 -6.716 22.658 1.00 96.06 299 ASN A N 1
ATOM 2350 C CA . ASN A 1 299 ? -6.220 -6.449 24.098 1.00 96.06 299 ASN A CA 1
ATOM 2351 C C . ASN A 1 299 ? -4.977 -5.610 24.469 1.00 96.06 299 ASN A C 1
ATOM 2353 O O . ASN A 1 299 ? -4.200 -5.949 25.355 1.00 96.06 299 ASN A O 1
ATOM 2357 N N . SER A 1 300 ? -4.760 -4.545 23.701 1.00 96.12 300 SER A N 1
ATOM 2358 C CA . SER A 1 300 ? -3.635 -3.612 23.781 1.00 96.12 300 SER A CA 1
ATOM 2359 C C . SER A 1 300 ? -4.156 -2.173 23.947 1.00 96.12 300 SER A C 1
ATOM 2361 O O . SER A 1 300 ? -4.037 -1.370 23.014 1.00 96.12 300 SER A O 1
ATOM 2363 N N . PRO A 1 301 ? -4.784 -1.835 25.092 1.00 94.88 301 PRO A N 1
ATOM 2364 C CA . PRO A 1 301 ? -5.356 -0.507 25.332 1.00 94.88 301 PRO A CA 1
ATOM 2365 C C . PRO A 1 301 ? -4.321 0.620 25.246 1.00 94.88 301 PRO A C 1
ATOM 2367 O O . PRO A 1 301 ? -4.637 1.694 24.742 1.00 94.88 301 PRO A O 1
ATOM 2370 N N . GLU A 1 302 ? -3.073 0.372 25.646 1.00 92.81 302 GLU A N 1
ATOM 2371 C CA . GLU A 1 302 ? -1.998 1.371 25.593 1.00 92.81 302 GLU A CA 1
ATOM 2372 C C . GLU A 1 302 ? -1.673 1.759 24.145 1.00 92.81 302 GLU A C 1
ATOM 2374 O O . GLU A 1 302 ? -1.524 2.934 23.812 1.00 92.81 302 GLU A O 1
ATOM 2379 N N . LEU A 1 303 ? -1.621 0.765 23.250 1.00 94.88 303 LEU A N 1
ATOM 2380 C CA . LEU A 1 303 ? -1.419 1.002 21.823 1.00 94.88 303 LEU A CA 1
ATOM 2381 C C . LEU A 1 303 ? -2.638 1.705 21.215 1.00 94.88 303 LEU A C 1
ATOM 2383 O O . LEU A 1 303 ? -2.490 2.646 20.435 1.00 94.88 303 LEU A O 1
ATOM 2387 N N . ALA A 1 304 ? -3.842 1.264 21.580 1.00 95.75 304 ALA A N 1
ATOM 2388 C CA . ALA A 1 304 ? -5.081 1.853 21.093 1.00 95.75 304 ALA A CA 1
ATOM 2389 C C . ALA A 1 304 ? -5.211 3.331 21.481 1.00 95.75 304 ALA A C 1
ATOM 2391 O O . ALA A 1 304 ? -5.613 4.131 20.641 1.00 95.75 304 ALA A O 1
ATOM 2392 N N . GLU A 1 305 ? -4.817 3.721 22.694 1.00 92.62 305 GLU A N 1
ATOM 2393 C CA . GLU A 1 305 ? -4.821 5.118 23.141 1.00 92.62 305 GLU A CA 1
ATOM 2394 C C . GLU A 1 305 ? -3.906 6.005 22.280 1.00 92.62 305 GLU A C 1
ATOM 2396 O O . GLU A 1 305 ? -4.315 7.086 21.839 1.00 92.62 305 GLU A O 1
ATOM 2401 N N . VAL A 1 306 ? -2.697 5.527 21.962 1.00 93.44 306 VAL A N 1
ATOM 2402 C CA . VAL A 1 306 ? -1.757 6.238 21.079 1.00 93.44 306 VAL A CA 1
ATOM 2403 C C . VAL A 1 306 ? -2.361 6.435 19.686 1.00 93.44 306 VAL A C 1
ATOM 2405 O O . VAL A 1 306 ? -2.348 7.547 19.154 1.00 93.44 306 VAL A O 1
ATOM 2408 N N . TYR A 1 307 ? -2.945 5.386 19.103 1.00 96.81 307 TYR A N 1
ATOM 2409 C CA . TYR A 1 307 ? -3.543 5.471 17.767 1.00 96.81 307 TYR A CA 1
ATOM 2410 C C . TYR A 1 307 ? -4.865 6.252 17.738 1.00 96.81 307 TYR A C 1
ATOM 2412 O O . TYR A 1 307 ? -5.147 6.912 16.742 1.00 96.81 307 TYR A O 1
ATOM 2420 N N . ILE A 1 308 ? -5.657 6.250 18.815 1.00 95.44 308 ILE A N 1
ATOM 2421 C CA . ILE A 1 308 ? -6.839 7.119 18.952 1.00 95.44 308 ILE A CA 1
ATOM 2422 C C . ILE A 1 308 ? -6.416 8.584 19.025 1.00 95.44 308 ILE A C 1
ATOM 2424 O O . ILE A 1 308 ? -7.062 9.439 18.413 1.00 95.44 308 ILE A O 1
ATOM 2428 N N . THR A 1 309 ? -5.334 8.880 19.746 1.00 91.62 309 THR A N 1
ATOM 2429 C CA . THR A 1 309 ? -4.776 10.235 19.824 1.00 91.62 309 THR A CA 1
ATOM 2430 C C . THR A 1 309 ? -4.346 10.711 18.440 1.00 91.62 309 THR A C 1
ATOM 2432 O O . THR A 1 309 ? -4.744 11.796 18.018 1.00 91.62 309 THR A O 1
ATOM 2435 N N . GLU A 1 310 ? -3.617 9.876 17.696 1.00 94.50 310 GLU A N 1
ATOM 2436 C CA . GLU A 1 310 ? -3.209 10.200 16.328 1.00 94.50 310 GLU A CA 1
ATOM 2437 C C . GLU A 1 310 ? -4.409 10.339 15.384 1.00 94.50 310 GLU A C 1
ATOM 2439 O O . GLU A 1 310 ? -4.489 11.301 14.624 1.00 94.50 310 GLU A O 1
ATOM 2444 N N . TRP A 1 311 ? -5.394 9.442 15.474 1.00 97.12 311 TRP A N 1
ATOM 2445 C CA . TRP A 1 311 ? -6.628 9.540 14.693 1.00 97.12 311 TRP A CA 1
ATOM 2446 C C . TRP A 1 311 ? -7.359 10.861 14.958 1.00 97.12 311 TRP A C 1
ATOM 2448 O O . TRP A 1 311 ? -7.760 11.553 14.024 1.00 97.12 311 TRP A O 1
ATOM 2458 N N . THR A 1 312 ? -7.485 11.243 16.232 1.00 91.56 312 THR A N 1
ATOM 2459 C CA . THR A 1 312 ? -8.129 12.496 16.649 1.00 91.56 312 THR A CA 1
ATOM 2460 C C . THR A 1 312 ? -7.365 13.694 16.112 1.00 91.56 312 THR A C 1
ATOM 2462 O O . THR A 1 312 ? -7.979 14.618 15.581 1.00 91.56 312 THR A O 1
ATOM 2465 N N . ARG A 1 313 ? -6.031 13.662 16.195 1.00 90.88 313 ARG A N 1
ATOM 2466 C CA . ARG A 1 313 ? -5.162 14.693 15.632 1.00 90.88 313 ARG A CA 1
ATOM 2467 C C . ARG A 1 313 ? -5.412 14.847 14.134 1.00 90.88 313 ARG A C 1
ATOM 2469 O O . ARG A 1 313 ? -5.747 15.943 13.716 1.00 90.88 313 ARG A O 1
ATOM 2476 N N . LEU A 1 314 ? -5.358 13.764 13.355 1.00 90.00 314 LEU A N 1
ATOM 2477 C CA . LEU A 1 314 ? -5.601 13.777 11.904 1.00 90.00 314 LEU A CA 1
ATOM 2478 C C . LEU A 1 314 ? -7.015 14.242 11.523 1.00 90.00 314 LEU A C 1
ATOM 2480 O O . LEU A 1 314 ? -7.191 14.893 10.496 1.00 90.00 314 LEU A O 1
ATOM 2484 N N . ALA A 1 315 ? -8.027 13.897 12.323 1.00 86.94 315 ALA A N 1
ATOM 2485 C CA . ALA A 1 315 ? -9.421 14.244 12.050 1.00 86.94 315 ALA A CA 1
ATOM 2486 C C . ALA A 1 315 ? -9.769 15.703 12.394 1.00 86.94 315 ALA A C 1
ATOM 2488 O O . ALA A 1 315 ? -10.720 16.248 11.834 1.00 86.94 315 ALA A O 1
ATOM 2489 N N . THR A 1 316 ? -9.040 16.321 13.330 1.00 84.75 316 THR A N 1
ATOM 2490 C CA . THR A 1 316 ? -9.386 17.635 13.905 1.00 84.75 316 THR A CA 1
ATOM 2491 C C . THR A 1 316 ? -8.325 18.710 13.719 1.00 84.75 316 THR A C 1
ATOM 2493 O O . THR A 1 316 ? -8.577 19.870 14.051 1.00 84.75 316 THR A O 1
ATOM 2496 N N . GLU A 1 317 ? -7.142 18.361 13.215 1.00 80.88 317 GLU A N 1
ATOM 2497 C CA . GLU A 1 317 ? -6.065 19.324 13.030 1.00 80.88 317 GLU A CA 1
ATOM 2498 C C . GLU A 1 317 ? -6.516 20.488 12.131 1.00 80.88 317 GLU A C 1
ATOM 2500 O O . GLU A 1 317 ? -7.080 20.274 11.052 1.00 80.88 317 GLU A O 1
ATOM 2505 N N . PRO A 1 318 ? -6.290 21.743 12.556 1.00 75.12 318 PRO A N 1
ATOM 2506 C CA . PRO A 1 318 ? -6.652 22.889 11.743 1.00 75.12 318 PRO A CA 1
ATOM 2507 C C . PRO A 1 318 ? -5.835 22.870 10.454 1.00 75.12 318 PRO A C 1
ATOM 2509 O O . PRO A 1 318 ? -4.660 22.495 10.459 1.00 75.12 318 PRO A O 1
ATOM 2512 N N . LYS A 1 319 ? -6.445 23.303 9.346 1.00 66.31 319 LYS A N 1
ATOM 2513 C CA . LYS A 1 319 ? -5.730 23.413 8.076 1.00 66.31 319 LYS A CA 1
ATOM 2514 C C . LYS A 1 319 ? -4.576 24.400 8.238 1.00 66.31 319 LYS A C 1
ATOM 2516 O O . LYS A 1 319 ? -4.799 25.592 8.460 1.00 66.31 319 LYS A O 1
ATOM 2521 N N . VA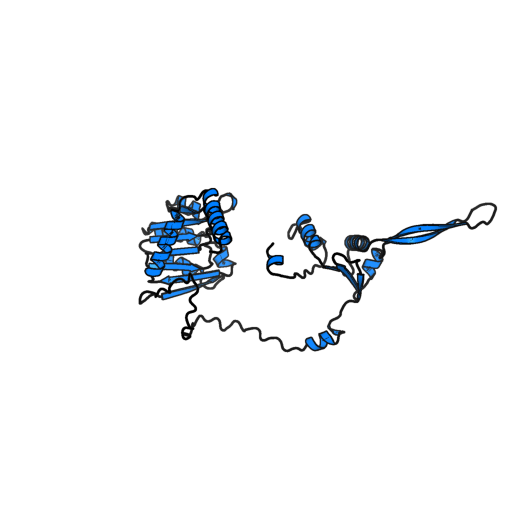L A 1 320 ? -3.348 23.905 8.155 1.00 62.06 320 VAL A N 1
ATOM 2522 C CA . VAL A 1 320 ? -2.156 24.738 8.277 1.00 62.06 320 VAL A CA 1
ATOM 2523 C C . VAL A 1 320 ? -1.953 25.408 6.923 1.00 62.06 320 VAL A C 1
ATOM 2525 O O . VAL A 1 320 ? -1.640 24.754 5.932 1.00 62.06 320 VAL A O 1
ATOM 2528 N N . GLY A 1 321 ? -2.183 26.721 6.852 1.00 54.59 321 GLY A N 1
ATOM 2529 C CA . GLY A 1 321 ? -1.834 27.496 5.662 1.00 54.59 321 GLY A CA 1
ATOM 2530 C C . GLY A 1 321 ? -0.348 27.315 5.338 1.00 54.59 321 GLY A C 1
ATOM 2531 O O . GLY A 1 321 ? 0.479 27.245 6.248 1.00 54.59 321 GLY A O 1
ATOM 2532 N N . VAL A 1 322 ? -0.011 27.247 4.047 1.00 52.16 322 VAL A N 1
ATOM 2533 C CA . VAL A 1 322 ? 1.352 27.015 3.515 1.00 52.16 322 VAL A CA 1
ATOM 2534 C C . VAL A 1 322 ? 2.413 27.919 4.178 1.00 52.16 322 VAL A C 1
ATOM 2536 O O . VAL A 1 322 ? 3.570 27.526 4.337 1.00 52.16 322 VAL A O 1
ATOM 2539 N N . ASP A 1 323 ? 2.006 29.095 4.657 1.00 48.00 323 ASP A N 1
ATOM 2540 C CA . ASP A 1 323 ? 2.855 30.067 5.349 1.00 48.00 323 ASP A CA 1
ATOM 2541 C C . ASP A 1 323 ? 3.416 29.575 6.698 1.00 48.00 323 ASP A C 1
ATOM 2543 O O . ASP A 1 323 ? 4.543 29.919 7.061 1.00 48.00 323 ASP A O 1
ATOM 2547 N N . ALA A 1 324 ? 2.678 28.744 7.441 1.00 46.53 324 ALA A N 1
ATOM 2548 C CA . ALA A 1 324 ? 3.099 28.277 8.764 1.00 46.53 324 ALA A CA 1
ATOM 2549 C C . ALA A 1 324 ? 4.136 27.139 8.696 1.00 46.53 324 ALA A C 1
ATOM 2551 O O . ALA A 1 324 ? 5.028 27.077 9.541 1.00 46.53 324 ALA A O 1
ATOM 2552 N N . ILE A 1 325 ? 4.095 26.301 7.654 1.00 51.03 325 ILE A N 1
ATOM 2553 C CA . ILE A 1 325 ? 5.120 25.270 7.407 1.00 51.03 325 ILE A CA 1
ATOM 2554 C C . ILE A 1 325 ? 6.451 25.934 7.015 1.00 51.03 325 ILE A C 1
ATOM 2556 O O . ILE A 1 325 ? 7.505 25.585 7.548 1.00 51.03 325 ILE A O 1
ATOM 2560 N N . MET A 1 326 ? 6.408 26.984 6.184 1.00 43.25 326 MET A N 1
ATOM 2561 C CA . MET A 1 326 ? 7.608 27.755 5.829 1.00 43.25 326 MET A CA 1
ATOM 2562 C C . MET A 1 326 ? 8.213 28.534 7.008 1.00 43.25 326 MET A C 1
ATOM 2564 O O . MET A 1 326 ? 9.418 28.795 7.011 1.00 43.25 326 MET A O 1
ATOM 2568 N N . ALA A 1 327 ? 7.420 28.906 8.016 1.00 42.72 327 ALA A N 1
ATOM 2569 C CA . ALA A 1 327 ? 7.929 29.569 9.216 1.00 42.72 327 ALA A CA 1
ATOM 2570 C C . ALA A 1 327 ? 8.764 28.621 10.099 1.00 42.72 327 ALA A C 1
ATOM 2572 O O . ALA A 1 327 ? 9.802 29.033 10.623 1.00 42.72 327 ALA A O 1
ATOM 2573 N N . VAL A 1 328 ? 8.361 27.350 10.212 1.00 49.34 328 VAL A N 1
ATOM 2574 C CA . VAL A 1 328 ? 9.104 26.323 10.965 1.00 49.34 328 VAL A CA 1
ATOM 2575 C C . VAL A 1 328 ? 10.409 25.959 10.253 1.00 49.34 328 VAL A C 1
ATOM 2577 O O . VAL A 1 328 ? 11.457 25.920 10.898 1.00 49.34 328 VAL A O 1
ATOM 2580 N N . ASP A 1 329 ? 10.387 25.813 8.925 1.00 44.81 329 ASP A N 1
ATOM 2581 C CA . ASP A 1 329 ? 11.600 25.547 8.137 1.00 44.81 329 ASP A CA 1
ATOM 2582 C C . ASP A 1 329 ? 12.596 26.715 8.167 1.00 44.81 329 ASP A C 1
ATOM 2584 O O . ASP A 1 329 ? 13.806 26.496 8.264 1.00 44.81 329 ASP A O 1
ATOM 2588 N N . ARG A 1 330 ? 12.121 27.971 8.169 1.00 48.25 330 ARG A N 1
ATOM 2589 C CA . ARG A 1 330 ? 13.000 29.135 8.391 1.00 48.25 330 ARG A CA 1
ATOM 2590 C C . ARG A 1 330 ? 13.577 29.150 9.803 1.00 48.25 330 ARG A C 1
ATOM 2592 O O . ARG A 1 330 ? 14.753 29.466 9.954 1.00 48.25 330 ARG A O 1
ATOM 2599 N N . GLY A 1 331 ? 12.798 28.779 10.819 1.00 42.62 331 GLY A N 1
ATOM 2600 C CA . GLY A 1 331 ? 13.285 28.633 12.194 1.00 42.62 331 GLY A CA 1
ATOM 2601 C C . GLY A 1 331 ? 14.390 27.579 12.313 1.00 42.62 331 GLY A C 1
ATOM 2602 O O . GLY A 1 331 ? 15.445 27.855 12.878 1.00 42.62 331 GLY A O 1
ATOM 2603 N N . LEU A 1 332 ? 14.202 26.407 11.700 1.00 47.84 332 LEU A N 1
ATOM 2604 C CA . LEU A 1 332 ? 15.206 25.337 11.636 1.00 47.84 332 LEU A CA 1
ATOM 2605 C C . LEU A 1 332 ? 16.453 25.734 10.831 1.00 47.84 332 LEU A C 1
ATOM 2607 O O . LEU A 1 332 ? 17.568 25.388 11.221 1.00 47.84 332 LEU A O 1
ATOM 2611 N N . ALA A 1 333 ? 16.294 26.487 9.740 1.00 46.00 333 ALA A N 1
ATOM 2612 C CA . ALA A 1 333 ? 17.415 27.023 8.972 1.00 46.00 333 ALA A CA 1
ATOM 2613 C C . ALA A 1 333 ? 18.215 28.075 9.764 1.00 46.00 333 ALA A C 1
ATOM 2615 O O . ALA A 1 333 ? 19.446 28.077 9.708 1.00 46.00 333 ALA A O 1
ATOM 2616 N N . VAL A 1 334 ? 17.540 28.925 10.548 1.00 49.03 334 VAL A N 1
ATOM 2617 C CA . VAL A 1 334 ? 18.183 29.898 11.447 1.00 49.03 334 VAL A CA 1
ATOM 2618 C C . VAL A 1 334 ? 18.938 29.186 12.571 1.00 49.03 334 VAL A C 1
ATOM 2620 O O . VAL A 1 334 ? 20.098 29.514 12.808 1.00 49.03 334 VAL A O 1
ATOM 2623 N N . LEU A 1 335 ? 18.349 28.167 13.203 1.00 49.34 335 LEU A N 1
ATOM 2624 C CA . LEU A 1 335 ? 19.022 27.374 14.241 1.00 49.34 335 LEU A CA 1
ATOM 2625 C C . LEU A 1 335 ? 20.268 26.655 13.698 1.00 49.34 335 LEU A C 1
ATOM 2627 O O . LEU A 1 335 ? 21.338 26.766 14.294 1.00 49.34 335 LEU A O 1
ATOM 2631 N N . LYS A 1 336 ? 20.184 26.061 12.497 1.00 52.97 336 LYS A N 1
ATOM 2632 C CA . LYS A 1 336 ? 21.355 25.495 11.801 1.00 52.97 336 LYS A CA 1
ATOM 2633 C C . LYS A 1 336 ? 22.431 26.536 11.484 1.00 52.97 336 LYS A C 1
ATOM 2635 O O . LYS A 1 336 ? 23.614 26.229 11.593 1.00 52.97 336 LYS A O 1
ATOM 2640 N N . SER A 1 337 ? 22.052 27.760 11.107 1.00 50.88 337 SER A N 1
ATOM 2641 C CA . SER A 1 337 ? 23.013 28.849 10.849 1.00 50.88 337 SER A CA 1
ATOM 2642 C C . SER A 1 337 ? 23.707 29.362 12.118 1.00 50.88 337 SER A C 1
ATOM 2644 O O . SER A 1 337 ? 24.800 29.917 12.038 1.00 50.88 337 SER A O 1
ATOM 2646 N N . LEU A 1 338 ? 23.094 29.136 13.284 1.00 50.56 338 LEU A N 1
ATOM 2647 C CA . LEU A 1 338 ? 23.634 29.468 14.602 1.00 50.56 338 LEU A CA 1
ATOM 2648 C C . LEU A 1 338 ? 24.415 28.306 15.243 1.00 50.56 338 LEU A C 1
ATOM 2650 O O . LEU A 1 338 ? 24.941 28.471 16.340 1.00 50.56 338 LEU A O 1
ATOM 2654 N N . GLY A 1 339 ? 24.525 27.157 14.564 1.00 42.97 339 GLY A N 1
ATOM 2655 C CA . GLY A 1 339 ? 25.279 25.992 15.036 1.00 42.97 339 GLY A CA 1
ATOM 2656 C C . GLY A 1 339 ? 24.644 25.245 16.214 1.00 42.97 339 GLY A C 1
ATOM 2657 O O . GLY A 1 339 ? 25.372 24.572 16.944 1.00 42.97 339 GLY A O 1
ATOM 2658 N N . LEU A 1 340 ? 23.327 25.386 16.409 1.00 42.22 340 LEU A N 1
ATOM 2659 C CA . LEU A 1 340 ? 22.541 24.676 17.426 1.00 42.22 340 LEU A CA 1
ATOM 2660 C C . LEU A 1 340 ? 21.910 23.392 16.883 1.00 42.22 340 LEU A C 1
ATOM 2662 O O . LEU A 1 340 ? 21.456 23.400 15.713 1.00 42.22 340 LEU A O 1
#

pLDDT: mean 83.29, std 15.9, range [42.22, 98.81]

Radius of gyration: 33.5 Å; Cα contacts (8 Å, |Δi|>4): 495; chains: 1; bounding box: 66×53×114 Å